Protein AF-F4GHG4-F1 (afdb_monomer)

Sequence (200 aa):
MKKNLIVVGLILLLLPTAAFASVFSFGPSVVYNVPVGEVDALGDIVEDFDVAKLSYGAEARVRLFFLQAGVVALVTPGSDADNFGFAGLLTAGVNFDLGLVGIGLGMGPRVNAKHAGNEWKITDHAGNNVTAENLEHVFKNAPMVYRANVDFNLGGITVGLTYTIDTKYKFAEPSKVENLAPDFKENAGRIGVSFLLNIL

Foldseek 3Di:
DVVVVVVVVVVVQQVLQVPADQQKKKFKKKWQQDFCLPPPRVVCCVVVVDPLRMWIDMKMWGDDRFKIWIWTWTKRDDPDPQKIKIKIWTWIWTWGDPDQKIKTKTKAFIWMWMGDPNDIFTAEPVRHGDDDPDPVSRRQATWMKMKIWIWGDDPFKIKIKMKIFTFNDGNVCVVPVVRPPGDCPPGNTMIMITIIGGHD

Nearest PDB structures (foldseek):
  2erv-assembly1_A  TM=4.080E-01  e=4.111E-02  Pseudomonas aeruginosa
  6ehf-assembly1_A  TM=3.719E-01  e=1.146E-01  Vibrio cholerae O395
  1e54-assembly1_A  TM=2.750E-01  e=4.665E-01  Delftia acidovorans
  4inq-assembly1_A  TM=2.516E-01  e=3.256E+00  Saccharomyces cerevisiae S288C

Secondary structure (DSSP, 8-state):
-HHHHHHHHHHHHHHHHHHH--SEEEEEEEEE-S-TTSTTHHHHHHHS--GGGEEEEEEEEEEETTEEEEEEEEEEE-SSTT-EEEEEEEEEEEEEE-SSEEEEEEEEEEEEEEEETTEEEEE-TTSPBP--SSHHHHHHHSEEEEEEEEEEE-SSEEEEEEEEEEEEEETT-TT-GGGGSB-TTT---EEEEEEEEEE-

Radius of gyration: 18.4 Å; Cα contacts (8 Å, |Δi|>4): 472; chains: 1; bounding box: 63×39×44 Å

Solvent-accessible surface area (backbone atoms only — not comparable to full-atom values): 9981 Å² total; per-residue (Å²): 111,73,68,61,53,52,51,52,51,49,51,64,60,47,56,52,16,67,77,66,59,41,37,33,33,38,35,49,30,38,35,41,73,58,52,56,59,57,93,57,45,80,62,45,48,70,76,66,63,55,75,74,46,39,26,43,38,39,32,39,37,40,38,58,66,48,36,30,39,36,42,37,44,34,40,29,66,46,99,46,97,66,28,37,35,38,39,40,35,44,32,43,38,38,30,50,38,70,64,52,44,30,46,32,46,30,36,30,43,40,49,33,36,36,37,50,88,93,42,82,40,40,28,50,96,88,64,47,79,50,93,62,94,47,71,66,57,46,59,27,62,16,36,33,27,42,36,40,36,44,30,40,45,66,88,50,38,31,47,30,43,34,40,37,30,47,24,76,21,29,68,74,47,72,87,48,61,78,29,61,50,67,33,59,84,91,39,34,22,30,47,28,46,33,46,27,46,42,40,117

pLDDT: mean 82.82, std 12.59, range [48.06, 97.25]

Organism: Parasphaerochaeta coccoides (strain ATCC BAA-1237 / DSM 17374 / SPN1) (NCBI:txid760011)

Mean predicted aligned error: 9.05 Å

Structure (mmCIF, N/CA/C/O backbone):
data_AF-F4GHG4-F1
#
_entry.id   AF-F4GHG4-F1
#
loop_
_atom_site.group_PDB
_atom_site.id
_atom_site.type_symbol
_atom_site.label_atom_id
_atom_site.label_alt_id
_atom_site.label_comp_id
_atom_site.label_asym_id
_atom_site.label_entity_id
_atom_site.label_seq_id
_atom_site.pdbx_PDB_ins_code
_atom_site.Cartn_x
_atom_site.Cartn_y
_atom_site.Cartn_z
_atom_site.occupancy
_atom_site.B_iso_or_equiv
_atom_site.auth_seq_id
_atom_site.auth_comp_id
_atom_site.auth_asym_id
_atom_site.auth_atom_id
_atom_site.pdbx_PDB_model_num
ATOM 1 N N . MET A 1 1 ? -40.388 8.724 6.901 1.00 53.59 1 MET A N 1
ATOM 2 C CA . MET A 1 1 ? -39.879 7.747 7.895 1.00 53.59 1 MET A CA 1
ATOM 3 C C . MET A 1 1 ? -38.568 7.079 7.467 1.00 53.59 1 MET A C 1
ATOM 5 O O . MET A 1 1 ? -37.630 7.130 8.243 1.00 53.59 1 MET A O 1
ATOM 9 N N . LYS A 1 2 ? -38.433 6.548 6.237 1.00 56.34 2 LYS A N 1
ATOM 10 C CA . LYS A 1 2 ? -37.184 5.899 5.766 1.00 56.34 2 LYS A CA 1
ATOM 11 C C . LYS A 1 2 ? -35.932 6.802 5.798 1.00 56.34 2 LYS A C 1
ATOM 13 O O . LYS A 1 2 ? -34.876 6.349 6.209 1.00 56.34 2 LYS A O 1
ATOM 18 N N . LYS A 1 3 ? -36.061 8.088 5.440 1.00 60.47 3 LYS A N 1
ATOM 19 C CA . LYS A 1 3 ? -34.942 9.056 5.452 1.00 60.47 3 LYS A CA 1
ATOM 20 C C . LYS A 1 3 ? -34.388 9.310 6.861 1.00 60.47 3 LYS A C 1
ATOM 22 O O . LYS A 1 3 ? -33.181 9.294 7.041 1.00 60.47 3 LYS A O 1
ATOM 27 N N . ASN A 1 4 ? -35.258 9.451 7.862 1.00 69.56 4 ASN A N 1
ATOM 28 C CA . ASN A 1 4 ? -34.830 9.673 9.248 1.00 69.56 4 ASN A CA 1
ATOM 29 C C . ASN A 1 4 ? -34.196 8.410 9.849 1.00 69.56 4 ASN A C 1
ATOM 31 O O . ASN A 1 4 ? -33.264 8.529 10.628 1.00 69.56 4 ASN A O 1
ATOM 35 N N . LEU A 1 5 ? -34.641 7.213 9.446 1.00 72.88 5 LEU A N 1
ATOM 36 C CA . LEU A 1 5 ? -34.024 5.954 9.875 1.00 72.88 5 LEU A CA 1
ATOM 37 C C . LEU A 1 5 ? -32.613 5.776 9.288 1.00 72.88 5 LEU A C 1
ATOM 39 O O . LEU A 1 5 ? -31.713 5.335 9.990 1.00 72.88 5 LEU A O 1
ATOM 43 N N . ILE A 1 6 ? -32.414 6.169 8.023 1.00 76.50 6 ILE A N 1
ATOM 44 C CA . ILE A 1 6 ? -31.095 6.171 7.370 1.00 76.50 6 ILE A CA 1
ATOM 45 C C . ILE A 1 6 ? -30.169 7.178 8.048 1.00 76.50 6 ILE A C 1
ATOM 47 O O . ILE A 1 6 ? -29.030 6.844 8.340 1.00 76.50 6 ILE A O 1
ATOM 51 N N . VAL A 1 7 ? -30.656 8.386 8.347 1.00 77.44 7 VAL A N 1
ATOM 52 C CA . VAL A 1 7 ? -29.864 9.422 9.031 1.00 77.44 7 VAL A CA 1
ATOM 53 C C . VAL A 1 7 ? -29.491 8.988 10.449 1.00 77.44 7 VAL A C 1
ATOM 55 O O . VAL A 1 7 ? -28.340 9.130 10.840 1.00 77.44 7 VAL A O 1
ATOM 58 N N . VAL A 1 8 ? -30.423 8.403 11.203 1.00 76.56 8 VAL A N 1
ATOM 59 C CA . VAL A 1 8 ? -30.149 7.874 12.550 1.00 76.56 8 VAL A CA 1
ATOM 60 C C . VAL A 1 8 ? -29.186 6.685 12.496 1.00 76.56 8 VAL A C 1
ATOM 62 O O . VAL A 1 8 ? -28.271 6.619 13.312 1.00 76.56 8 VAL A O 1
ATOM 65 N N . GLY A 1 9 ? -29.325 5.791 11.511 1.00 74.38 9 GLY A N 1
ATOM 66 C CA . GLY A 1 9 ? -28.372 4.703 11.273 1.00 74.38 9 GLY A CA 1
ATOM 67 C C . GLY A 1 9 ? -26.975 5.212 10.911 1.00 74.38 9 GLY A C 1
ATOM 68 O O . GLY A 1 9 ? -25.989 4.708 11.437 1.00 74.38 9 GLY A O 1
ATOM 69 N N . LEU A 1 10 ? -26.887 6.259 10.086 1.00 71.62 10 LEU A N 1
ATOM 70 C CA . LEU A 1 10 ? -25.627 6.911 9.735 1.00 71.62 10 LEU A CA 1
ATOM 71 C C . LEU A 1 10 ? -24.971 7.535 10.974 1.00 71.62 10 LEU A C 1
ATOM 73 O O . LEU A 1 10 ? -23.793 7.317 11.214 1.00 71.62 10 LEU A O 1
ATOM 77 N N . ILE A 1 11 ? -25.736 8.255 11.799 1.00 69.62 11 ILE A N 1
ATOM 78 C CA . ILE A 1 11 ? -25.240 8.879 13.036 1.00 69.62 11 ILE A CA 1
ATOM 79 C C . ILE A 1 11 ? -24.751 7.817 14.032 1.00 69.62 11 ILE A C 1
ATOM 81 O O . ILE A 1 11 ? -23.675 7.966 14.602 1.00 69.62 11 ILE A O 1
ATOM 85 N N . LEU A 1 12 ? -25.493 6.722 14.208 1.00 67.62 12 LEU A N 1
ATOM 86 C CA . LEU A 1 12 ? -25.096 5.620 15.092 1.00 67.62 12 LEU A CA 1
ATOM 87 C C . LEU A 1 12 ? -23.866 4.852 14.586 1.00 67.62 12 LEU A C 1
ATOM 89 O O . LEU A 1 12 ? -23.118 4.334 15.407 1.00 67.62 12 LEU A O 1
ATOM 93 N N . LEU A 1 13 ? -23.624 4.812 13.272 1.00 61.16 13 LEU A N 1
ATOM 94 C CA . LEU A 1 13 ? -22.389 4.278 12.683 1.00 61.16 13 LEU A CA 1
ATOM 95 C C . LEU A 1 13 ? -21.202 5.251 12.803 1.00 61.16 13 LEU A C 1
ATOM 97 O O . LEU A 1 13 ? -20.059 4.813 12.872 1.00 61.16 13 LEU A O 1
ATOM 101 N N . LEU A 1 14 ? -21.458 6.563 12.847 1.00 58.62 14 LEU A N 1
ATOM 102 C CA . LEU A 1 14 ? -20.426 7.601 12.959 1.00 58.62 14 LEU A CA 1
ATOM 103 C C . LEU A 1 14 ? -19.913 7.784 14.399 1.00 58.62 14 LEU A C 1
ATOM 105 O O . LEU A 1 14 ? -18.743 8.109 14.599 1.00 58.62 14 LEU A O 1
ATOM 109 N N . LEU A 1 15 ? -20.755 7.566 15.413 1.00 57.66 15 LEU A N 1
ATOM 110 C CA . LEU A 1 15 ? -20.397 7.798 16.820 1.00 57.66 15 LEU A CA 1
ATOM 111 C C . LEU A 1 15 ? -19.264 6.890 17.356 1.00 57.66 15 LEU A C 1
ATOM 113 O O . LEU A 1 15 ? -18.393 7.418 18.048 1.00 57.66 15 LEU A O 1
ATOM 117 N N . PRO A 1 16 ? -19.187 5.584 17.023 1.00 55.88 16 PRO A N 1
ATOM 118 C CA . PRO A 1 16 ? -18.052 4.738 17.402 1.00 55.88 16 PRO A CA 1
ATOM 119 C C . PRO A 1 16 ? -16.749 5.160 16.714 1.00 55.88 16 PRO A C 1
ATOM 121 O O . PRO A 1 16 ? -15.694 5.167 17.344 1.00 55.88 16 PRO A O 1
ATOM 124 N N . THR A 1 17 ? -16.828 5.592 15.447 1.00 54.78 17 THR A N 1
ATOM 125 C CA . THR A 1 17 ? -15.639 5.960 14.658 1.00 54.78 17 THR A CA 1
ATOM 126 C C . THR A 1 17 ? -14.908 7.185 15.204 1.00 54.78 17 THR A C 1
ATOM 128 O O . THR A 1 17 ? -13.690 7.256 15.112 1.00 54.78 17 THR A O 1
ATOM 131 N N . ALA A 1 18 ? -15.612 8.135 15.826 1.00 52.06 18 ALA A N 1
ATOM 132 C CA . ALA A 1 18 ? -14.994 9.353 16.354 1.00 52.06 18 ALA A CA 1
ATOM 133 C C . ALA A 1 18 ? -14.268 9.153 17.699 1.00 52.06 18 ALA A C 1
ATOM 135 O O . ALA A 1 18 ? -13.387 9.940 18.029 1.00 52.06 18 ALA A O 1
ATOM 136 N N . ALA A 1 19 ? -14.634 8.132 18.482 1.00 51.34 19 ALA A N 1
ATOM 137 C CA . ALA A 1 19 ? -14.103 7.929 19.834 1.00 51.34 19 ALA A CA 1
ATOM 138 C C . ALA A 1 19 ? -12.837 7.051 19.883 1.00 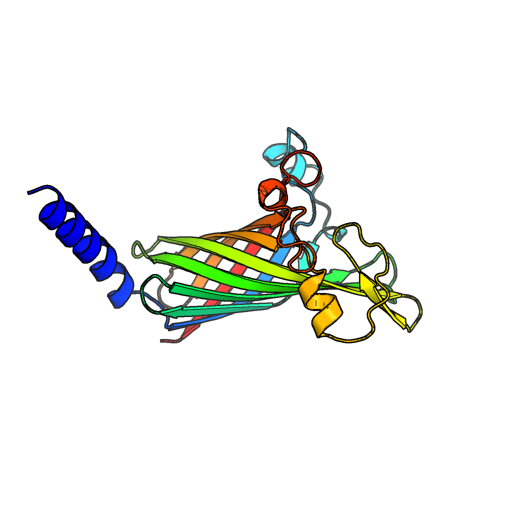51.34 19 ALA A C 1
ATOM 140 O O . ALA A 1 19 ? -12.106 7.105 20.870 1.00 51.34 19 ALA A O 1
ATOM 141 N N . PHE A 1 20 ? -12.579 6.258 18.835 1.00 54.97 20 PHE A N 1
ATOM 142 C CA . PHE A 1 20 ? -11.477 5.284 18.792 1.00 54.97 20 PHE A CA 1
ATOM 143 C C . PHE A 1 20 ? -10.524 5.446 17.596 1.00 54.97 20 PHE A C 1
ATOM 145 O O . PHE A 1 20 ? -9.494 4.773 17.553 1.00 54.97 20 PHE A O 1
ATOM 152 N N . ALA A 1 21 ? -10.811 6.345 16.647 1.00 59.53 21 ALA A N 1
ATOM 153 C CA . ALA A 1 21 ? -9.951 6.527 15.483 1.00 59.53 21 ALA A CA 1
ATOM 154 C C . ALA A 1 21 ? -8.660 7.272 15.846 1.00 59.53 21 ALA A C 1
ATOM 156 O O . ALA A 1 21 ? -8.670 8.448 16.203 1.00 59.53 21 ALA A O 1
ATOM 157 N N . SER A 1 22 ? -7.527 6.596 15.674 1.00 70.81 22 SER A N 1
ATOM 158 C CA . SER A 1 22 ? -6.232 7.256 15.524 1.00 70.81 22 SER A CA 1
ATOM 159 C C . SER A 1 22 ? -6.256 8.163 14.294 1.00 70.81 22 SER A C 1
ATOM 161 O O . SER A 1 22 ? -6.561 7.673 13.201 1.00 70.81 22 SER A O 1
ATOM 163 N N . VAL A 1 23 ? -5.913 9.446 14.436 1.00 86.00 23 VAL A N 1
ATOM 164 C CA . VAL A 1 23 ? -5.875 10.378 13.295 1.00 86.00 23 VAL A CA 1
ATOM 165 C C . VAL A 1 23 ? -4.760 9.998 12.332 1.00 86.00 23 VAL A C 1
ATOM 167 O O . VAL A 1 23 ? -4.938 10.058 11.116 1.00 86.00 23 VAL A O 1
ATOM 170 N N . PHE A 1 24 ? -3.623 9.556 12.867 1.00 91.12 24 PHE A N 1
ATOM 171 C CA . PHE A 1 24 ? -2.476 9.125 12.087 1.00 91.12 24 PHE A CA 1
ATOM 172 C C . PHE A 1 24 ? -1.972 7.775 12.587 1.00 91.12 24 PHE A C 1
ATOM 174 O O . PHE A 1 24 ? -1.878 7.540 13.785 1.00 91.12 24 PHE A O 1
ATOM 181 N N . SER A 1 25 ? -1.617 6.876 11.678 1.00 93.00 25 SER A N 1
ATOM 182 C CA . SER A 1 25 ? -0.989 5.604 12.031 1.00 93.00 25 SER A CA 1
ATOM 183 C C . SER A 1 25 ? 0.155 5.308 11.081 1.00 93.00 25 SER A C 1
ATOM 185 O O . SER A 1 25 ? -0.016 5.491 9.878 1.00 93.00 25 SER A O 1
ATOM 187 N N . PHE A 1 26 ? 1.292 4.831 11.578 1.00 96.00 26 PHE A N 1
ATOM 188 C CA . PHE A 1 26 ? 2.438 4.496 10.733 1.00 96.00 26 PHE A CA 1
ATOM 189 C C . PHE A 1 26 ? 3.216 3.303 11.275 1.00 96.00 26 PHE A C 1
ATOM 191 O O . PHE A 1 26 ? 3.246 3.070 12.481 1.00 96.00 26 PHE A O 1
ATOM 198 N N . GLY A 1 27 ? 3.881 2.559 10.402 1.00 96.12 27 GLY A N 1
ATOM 199 C CA . GLY A 1 27 ? 4.742 1.464 10.827 1.00 96.12 27 GLY A CA 1
ATOM 200 C C . GLY A 1 27 ? 5.130 0.525 9.693 1.00 96.12 27 GLY A C 1
ATOM 201 O O . GLY A 1 27 ? 4.873 0.826 8.524 1.00 96.12 27 GLY A O 1
ATOM 202 N N . PRO A 1 28 ? 5.804 -0.590 10.011 1.00 97.25 28 PRO A N 1
ATOM 203 C CA . PRO A 1 28 ? 6.222 -1.556 9.010 1.00 97.25 28 PRO A CA 1
ATOM 204 C C . PRO A 1 28 ? 5.036 -2.297 8.380 1.00 97.25 28 PRO A C 1
ATOM 206 O O . PRO A 1 28 ? 4.002 -2.540 9.008 1.00 97.25 28 PRO A O 1
ATOM 209 N N . SER A 1 29 ? 5.224 -2.696 7.127 1.00 95.56 29 SER A N 1
ATOM 210 C CA . SER A 1 29 ? 4.286 -3.504 6.354 1.00 95.56 29 SER A CA 1
ATOM 211 C C . SER A 1 29 ? 5.038 -4.562 5.557 1.00 95.56 29 SER A C 1
ATOM 213 O O . SER A 1 29 ? 6.145 -4.319 5.071 1.00 95.56 29 SER A O 1
ATOM 215 N N . VAL A 1 30 ? 4.438 -5.739 5.437 1.00 94.19 30 VAL A N 1
ATOM 216 C CA . VAL A 1 30 ? 4.955 -6.864 4.663 1.00 94.19 30 VAL A CA 1
ATOM 217 C C . VAL A 1 30 ? 3.846 -7.359 3.750 1.00 94.19 30 VAL A C 1
ATOM 219 O O . VAL A 1 30 ? 2.713 -7.524 4.192 1.00 94.19 30 VAL A O 1
ATOM 222 N N . VAL A 1 31 ? 4.157 -7.598 2.480 1.00 92.00 31 VAL A N 1
ATOM 223 C CA . VAL A 1 31 ? 3.209 -8.104 1.481 1.00 92.00 31 VAL A CA 1
ATOM 224 C C . VAL A 1 31 ? 3.758 -9.378 0.870 1.00 92.00 31 VAL A C 1
ATOM 226 O O . VAL A 1 31 ? 4.920 -9.431 0.479 1.00 92.00 31 VAL A O 1
ATOM 229 N N . TYR A 1 32 ? 2.911 -10.393 0.760 1.00 88.12 32 TYR A N 1
ATOM 230 C CA . TYR A 1 32 ? 3.219 -11.613 0.036 1.00 88.12 32 TYR A CA 1
ATOM 231 C C . TYR A 1 32 ? 2.773 -11.465 -1.423 1.00 88.12 32 TYR A C 1
ATOM 233 O O . TYR A 1 32 ? 1.594 -11.237 -1.700 1.00 88.12 32 TYR A O 1
ATOM 241 N N . ASN A 1 33 ? 3.713 -11.545 -2.369 1.00 81.50 33 ASN A N 1
ATOM 242 C CA . ASN A 1 33 ? 3.474 -11.204 -3.779 1.00 81.50 33 ASN A CA 1
ATOM 243 C C . ASN A 1 33 ? 2.933 -12.350 -4.640 1.00 81.50 33 ASN A C 1
ATOM 245 O O . ASN A 1 33 ? 3.086 -12.310 -5.861 1.00 81.50 33 ASN A O 1
ATOM 249 N N . VAL A 1 34 ? 2.290 -13.344 -4.034 1.00 77.81 34 VAL A N 1
ATOM 250 C CA . VAL A 1 34 ? 1.614 -14.426 -4.759 1.00 77.81 34 VAL A CA 1
ATOM 251 C C . VAL A 1 34 ? 0.121 -14.103 -4.871 1.00 77.81 34 VAL A C 1
ATOM 253 O O . VAL A 1 34 ? -0.500 -13.809 -3.845 1.00 77.81 34 VAL A O 1
ATOM 256 N N . PRO A 1 35 ? -0.462 -14.115 -6.085 1.00 72.88 35 PRO A N 1
ATOM 257 C CA . PRO A 1 35 ? -1.898 -13.943 -6.274 1.00 72.88 35 PRO A CA 1
ATOM 258 C C . PRO A 1 35 ? -2.727 -15.017 -5.548 1.00 72.88 35 PRO A C 1
ATOM 260 O O . PRO A 1 35 ? -2.460 -16.202 -5.690 1.00 72.88 35 PRO A O 1
ATOM 263 N N . VAL A 1 36 ? -3.781 -14.627 -4.824 1.00 69.00 36 VAL A N 1
ATOM 264 C CA . VAL A 1 36 ? -4.582 -15.540 -3.966 1.00 69.00 36 VAL A CA 1
ATOM 265 C C . VAL A 1 36 ? -5.524 -16.482 -4.753 1.00 69.00 36 VAL A C 1
ATOM 267 O O . VAL A 1 36 ? -6.173 -17.348 -4.179 1.00 69.00 36 VAL A O 1
ATOM 270 N N . GLY A 1 37 ? -5.638 -16.324 -6.072 1.00 58.69 37 GLY A N 1
ATOM 271 C CA . GLY A 1 37 ? -6.627 -17.019 -6.918 1.00 58.69 37 GLY A CA 1
ATOM 272 C C . GLY A 1 37 ? -6.136 -18.276 -7.617 1.00 58.69 37 GLY A C 1
ATOM 273 O O . GLY A 1 37 ? -6.908 -18.874 -8.364 1.00 58.69 37 GLY A O 1
ATOM 274 N N . GLU A 1 38 ? -4.896 -18.695 -7.378 1.00 56.81 38 GLU A N 1
ATOM 275 C CA . GLU A 1 38 ? -4.514 -20.086 -7.607 1.00 56.81 38 GLU A CA 1
ATOM 276 C C . GLU A 1 38 ? -5.177 -20.921 -6.497 1.00 56.81 38 GLU A C 1
ATOM 278 O O . GLU A 1 38 ? -4.913 -20.758 -5.306 1.00 56.81 38 GLU A O 1
ATOM 283 N N . VAL A 1 39 ? -6.182 -21.704 -6.894 1.00 48.06 39 VAL A N 1
ATOM 284 C CA . VAL A 1 39 ? -7.133 -22.407 -6.022 1.00 48.06 39 VAL A CA 1
ATOM 285 C C . VAL A 1 39 ? -6.439 -23.568 -5.302 1.00 48.06 39 VAL A C 1
ATOM 287 O O . VAL A 1 39 ? -6.529 -24.690 -5.768 1.00 48.06 39 VAL A O 1
ATOM 290 N N . ASP A 1 40 ? -5.727 -23.251 -4.216 1.00 52.22 40 ASP A N 1
ATOM 291 C CA . ASP A 1 40 ? -5.435 -24.075 -3.014 1.00 52.22 40 ASP A CA 1
ATOM 292 C C . ASP A 1 40 ? -4.732 -23.235 -1.897 1.00 52.22 40 ASP A C 1
ATOM 294 O O . ASP A 1 40 ? -4.211 -23.724 -0.890 1.00 52.22 40 ASP A O 1
ATOM 298 N N . ALA A 1 41 ? -4.801 -21.900 -2.018 1.00 54.53 41 ALA A N 1
ATOM 299 C CA . ALA A 1 41 ? -3.854 -20.944 -1.446 1.00 54.53 41 ALA A CA 1
ATOM 300 C C . ALA A 1 41 ? -3.703 -20.895 0.086 1.00 54.53 41 ALA A C 1
ATOM 302 O O . ALA A 1 41 ? -2.651 -20.485 0.538 1.00 54.53 41 ALA A O 1
ATOM 303 N N . LEU A 1 42 ? -4.662 -21.276 0.937 1.00 53.91 42 LEU A N 1
ATOM 304 C CA . LEU A 1 42 ? -4.389 -21.233 2.393 1.00 53.91 42 LEU A CA 1
ATOM 305 C C . LEU A 1 42 ? -3.596 -22.449 2.893 1.00 53.91 42 LEU A C 1
ATOM 307 O O . LEU A 1 42 ? -2.839 -22.303 3.849 1.00 53.91 42 LEU A O 1
ATOM 311 N N . GLY A 1 43 ? -3.763 -23.615 2.262 1.00 56.19 43 GLY A N 1
ATOM 312 C CA . GLY A 1 43 ? -2.940 -24.798 2.532 1.00 56.19 43 GLY A CA 1
ATOM 313 C C . GLY A 1 43 ? -1.576 -24.670 1.860 1.00 56.19 43 GLY A C 1
ATOM 314 O O . GLY A 1 43 ? -0.548 -24.805 2.518 1.00 56.19 43 GLY A O 1
ATOM 315 N N . ASP A 1 44 ? -1.573 -24.254 0.594 1.00 55.38 44 ASP A N 1
ATOM 316 C CA . ASP A 1 44 ? -0.356 -24.139 -0.211 1.00 55.38 44 ASP A CA 1
ATOM 317 C C . ASP A 1 44 ? 0.530 -22.951 0.183 1.00 55.38 44 ASP A C 1
ATOM 319 O O . ASP A 1 44 ? 1.747 -23.059 0.105 1.00 55.38 44 ASP A O 1
ATOM 323 N N . ILE A 1 45 ? -0.016 -21.832 0.689 1.00 58.62 45 ILE A N 1
ATOM 324 C CA . ILE A 1 45 ? 0.822 -20.754 1.259 1.00 58.62 45 ILE A CA 1
ATOM 325 C C . ILE A 1 45 ? 1.589 -21.253 2.488 1.00 58.62 45 ILE A C 1
ATOM 327 O O . ILE A 1 45 ? 2.673 -20.747 2.759 1.00 58.62 45 ILE A O 1
ATOM 331 N N . VAL A 1 46 ? 1.041 -22.205 3.251 1.00 63.41 46 VAL A N 1
ATOM 332 C CA . VAL A 1 46 ? 1.722 -22.763 4.429 1.00 63.41 46 VAL A CA 1
ATOM 333 C C . VAL A 1 46 ? 2.769 -23.800 4.014 1.00 63.41 46 VAL A C 1
ATOM 335 O O . VAL A 1 46 ? 3.823 -23.866 4.646 1.00 63.41 46 VAL A O 1
ATOM 338 N N . GLU A 1 47 ? 2.513 -24.575 2.957 1.00 64.19 47 GLU A N 1
ATOM 339 C CA . GLU A 1 47 ? 3.427 -25.619 2.471 1.00 64.19 47 GLU A CA 1
ATOM 340 C C . GLU A 1 47 ? 4.534 -25.098 1.527 1.00 64.19 47 GLU A C 1
ATOM 342 O O . GLU A 1 47 ? 5.664 -25.575 1.617 1.00 64.19 47 GLU A O 1
ATOM 347 N N . ASP A 1 48 ? 4.263 -24.084 0.697 1.00 65.12 48 ASP A N 1
ATOM 348 C CA . ASP A 1 48 ? 5.187 -23.480 -0.287 1.00 65.12 48 ASP A CA 1
ATOM 349 C C . ASP A 1 48 ? 5.525 -22.012 0.053 1.00 65.12 48 ASP A C 1
ATOM 351 O O . ASP A 1 48 ? 5.683 -21.134 -0.807 1.00 65.12 48 ASP A O 1
ATOM 355 N N . PHE A 1 49 ? 5.614 -21.714 1.356 1.00 71.00 49 PHE A N 1
ATOM 356 C CA . PHE A 1 49 ? 5.976 -20.386 1.841 1.00 71.00 49 PHE A CA 1
ATOM 357 C C . PHE A 1 49 ? 7.40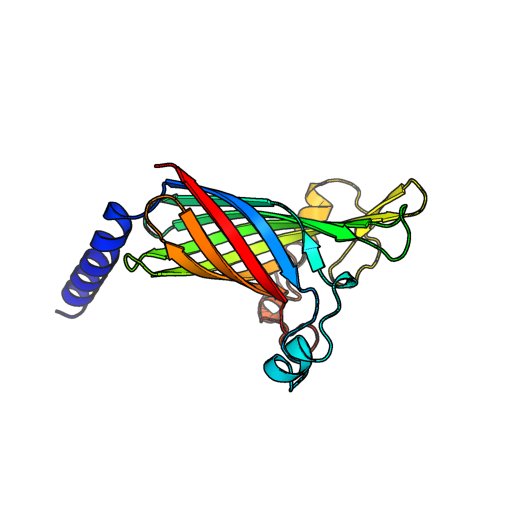2 -20.007 1.425 1.00 71.00 49 PHE A C 1
ATOM 359 O O . PHE A 1 49 ? 8.387 -20.330 2.093 1.00 71.00 49 PHE A O 1
ATOM 366 N N . ASP A 1 50 ? 7.508 -19.252 0.338 1.00 75.06 50 ASP A N 1
ATOM 367 C CA . ASP A 1 50 ? 8.778 -18.690 -0.104 1.00 75.06 50 ASP A CA 1
ATOM 368 C C . ASP A 1 50 ? 9.004 -17.267 0.435 1.00 75.06 50 ASP A C 1
ATOM 370 O O . ASP A 1 50 ? 8.364 -16.298 0.012 1.00 75.06 50 ASP A O 1
ATOM 374 N N . VAL A 1 51 ? 9.975 -17.134 1.342 1.00 75.31 51 VAL A N 1
ATOM 375 C CA . VAL A 1 51 ? 10.425 -15.850 1.907 1.00 75.31 51 VAL A CA 1
ATOM 376 C C . VAL A 1 51 ? 10.891 -14.885 0.809 1.00 75.31 51 VAL A C 1
ATOM 378 O O . VAL A 1 51 ? 10.730 -13.675 0.961 1.00 75.31 51 VAL A O 1
ATOM 381 N N . ALA A 1 52 ? 11.407 -15.384 -0.320 1.00 78.12 52 ALA A N 1
ATOM 382 C CA . ALA A 1 52 ? 11.843 -14.550 -1.440 1.00 78.12 52 ALA A CA 1
ATOM 383 C C . ALA A 1 52 ? 10.681 -13.820 -2.138 1.00 78.12 52 ALA A C 1
ATOM 385 O O . ALA A 1 52 ? 10.904 -12.827 -2.829 1.00 78.12 52 ALA A O 1
ATOM 386 N N . LYS A 1 53 ? 9.431 -14.260 -1.932 1.00 81.44 53 LYS A N 1
ATOM 387 C CA . LYS A 1 53 ? 8.228 -13.620 -2.490 1.00 81.44 53 LYS A CA 1
ATOM 388 C C . LYS A 1 53 ? 7.657 -12.520 -1.584 1.00 81.44 53 LYS A C 1
ATOM 390 O O . LYS A 1 53 ? 6.604 -11.955 -1.901 1.00 81.44 53 LYS A O 1
ATOM 395 N N . LEU A 1 54 ? 8.329 -12.181 -0.481 1.00 87.44 54 LEU A N 1
ATOM 396 C CA . LEU A 1 54 ? 7.931 -11.095 0.415 1.00 87.44 54 LEU A CA 1
ATOM 397 C C . LEU A 1 54 ? 8.469 -9.742 -0.062 1.00 87.44 54 LEU A C 1
ATOM 399 O O . LEU A 1 54 ? 9.660 -9.573 -0.319 1.00 87.44 54 LEU A O 1
ATOM 403 N N . SER A 1 55 ? 7.589 -8.745 -0.102 1.00 91.44 55 SER A N 1
ATOM 404 C CA . SER A 1 55 ? 7.997 -7.344 -0.075 1.00 91.44 55 SER A CA 1
ATOM 405 C C . SER A 1 55 ? 7.919 -6.804 1.340 1.00 91.44 55 SER A C 1
ATOM 407 O O . SER A 1 55 ? 6.957 -7.066 2.059 1.00 91.44 55 SER A O 1
ATOM 409 N N . TYR A 1 56 ? 8.873 -5.957 1.696 1.00 94.25 56 TYR A N 1
ATOM 410 C CA . TYR A 1 56 ? 8.942 -5.297 2.993 1.00 94.25 56 TYR A CA 1
ATOM 411 C C . TYR A 1 56 ? 8.900 -3.794 2.809 1.00 94.25 56 TYR A C 1
ATOM 413 O O . TYR A 1 56 ? 9.429 -3.263 1.836 1.00 94.25 56 TYR A O 1
ATOM 421 N N . GLY A 1 57 ? 8.331 -3.076 3.762 1.00 95.00 57 GLY A N 1
ATOM 422 C CA . GLY A 1 57 ? 8.416 -1.633 3.737 1.00 95.00 57 GLY A CA 1
ATOM 423 C C . GLY A 1 57 ? 7.625 -0.977 4.840 1.00 95.00 57 GLY A C 1
ATOM 424 O O . GLY A 1 57 ? 7.550 -1.488 5.957 1.00 95.00 57 GLY A O 1
ATOM 425 N N . ALA A 1 58 ? 7.072 0.185 4.528 1.00 96.88 58 ALA A N 1
ATOM 426 C CA . ALA A 1 58 ? 6.399 1.030 5.489 1.00 96.88 58 ALA A CA 1
ATOM 427 C C . ALA A 1 58 ? 5.033 1.458 4.976 1.00 96.88 58 ALA A C 1
ATOM 429 O O . ALA A 1 58 ? 4.784 1.619 3.780 1.00 96.88 58 ALA A O 1
ATOM 430 N N . GLU A 1 59 ? 4.149 1.667 5.930 1.00 96.56 59 GLU A N 1
ATOM 431 C CA . GLU A 1 59 ? 2.798 2.117 5.716 1.00 96.56 59 GLU A CA 1
ATOM 432 C C . GLU A 1 59 ? 2.509 3.309 6.627 1.00 96.56 59 GLU A C 1
ATOM 434 O O . GLU A 1 59 ? 2.874 3.303 7.801 1.00 96.56 59 GLU A O 1
ATOM 439 N N . ALA A 1 60 ? 1.813 4.309 6.088 1.00 96.38 60 ALA A N 1
ATOM 440 C CA . ALA A 1 60 ? 1.191 5.366 6.868 1.00 96.38 60 ALA A CA 1
ATOM 441 C C . ALA A 1 60 ? -0.265 5.567 6.433 1.00 96.38 60 ALA A C 1
ATOM 443 O O . ALA A 1 60 ? -0.594 5.477 5.249 1.00 96.38 60 ALA A O 1
ATOM 444 N N . ARG A 1 61 ? -1.145 5.859 7.391 1.00 94.31 61 ARG A N 1
ATOM 445 C CA . ARG A 1 61 ? -2.563 6.153 7.170 1.00 94.31 61 ARG A CA 1
ATOM 446 C C . ARG A 1 61 ? -2.968 7.388 7.951 1.00 94.31 61 ARG A C 1
ATOM 448 O O . ARG A 1 61 ? -2.546 7.579 9.087 1.00 94.31 61 ARG A O 1
ATOM 455 N N . VAL A 1 62 ? -3.827 8.184 7.337 1.00 94.06 62 VAL A N 1
ATOM 456 C CA . VAL A 1 62 ? -4.565 9.274 7.961 1.00 94.06 62 VAL A CA 1
ATOM 457 C C . VAL A 1 62 ? -6.032 8.872 7.971 1.00 94.06 62 VAL A C 1
ATOM 459 O O . VAL A 1 62 ? -6.576 8.526 6.919 1.00 94.06 62 VAL A O 1
ATOM 462 N N . ARG A 1 63 ? -6.676 8.918 9.137 1.00 90.75 63 ARG A N 1
ATOM 463 C CA . ARG A 1 63 ? -8.108 8.648 9.289 1.00 90.75 63 ARG A CA 1
ATOM 464 C C . ARG A 1 63 ? -8.802 9.891 9.833 1.00 90.75 63 ARG A C 1
ATOM 466 O O . ARG A 1 63 ? -8.427 10.424 10.871 1.00 90.75 63 ARG A O 1
ATOM 473 N N . LEU A 1 64 ? -9.820 10.357 9.119 1.00 87.31 64 LEU A N 1
ATOM 474 C CA . LEU A 1 64 ? -10.667 11.477 9.521 1.00 87.31 64 LEU A CA 1
ATOM 475 C C . LEU A 1 64 ? -12.122 11.020 9.448 1.00 87.31 64 LEU A C 1
ATOM 477 O O . LEU A 1 64 ? -12.683 10.885 8.360 1.00 87.31 64 LEU A O 1
ATOM 481 N N . PHE A 1 65 ? -12.736 10.772 10.607 1.00 84.75 65 PHE A N 1
ATOM 482 C CA . PHE A 1 65 ? -14.034 10.098 10.706 1.00 84.75 65 PHE A CA 1
ATOM 483 C C . PHE A 1 65 ? -14.004 8.737 9.996 1.00 84.75 65 PHE A C 1
ATOM 485 O O . PHE A 1 65 ? -13.231 7.858 10.363 1.00 84.75 65 PHE A O 1
ATOM 492 N N . PHE A 1 66 ? -14.822 8.580 8.957 1.00 85.75 66 PHE A N 1
ATOM 493 C CA . PHE A 1 66 ? -14.860 7.395 8.116 1.00 85.75 66 PHE A CA 1
ATOM 494 C C . PHE A 1 66 ? -13.979 7.522 6.875 1.00 85.75 66 PHE A C 1
ATOM 496 O O . PHE A 1 66 ? -13.963 6.595 6.082 1.00 85.75 66 PHE A O 1
ATOM 503 N N . LEU A 1 67 ? -13.296 8.646 6.644 1.00 92.25 67 LEU A N 1
ATOM 504 C CA . LEU A 1 67 ? -12.401 8.817 5.502 1.00 92.25 67 LEU A CA 1
ATOM 505 C C . LEU A 1 67 ? -11.008 8.314 5.860 1.00 92.25 67 LEU A C 1
ATOM 507 O O . LEU A 1 67 ? -10.487 8.622 6.931 1.00 92.25 67 LEU A O 1
ATOM 511 N N . GLN A 1 68 ? -10.389 7.584 4.939 1.00 93.62 68 GLN A N 1
ATOM 512 C CA . GLN A 1 68 ? -9.020 7.107 5.082 1.00 93.62 68 GLN A CA 1
ATOM 513 C C . GLN A 1 68 ? -8.205 7.487 3.851 1.00 93.62 68 GLN A C 1
ATOM 515 O O . GLN A 1 68 ? -8.596 7.188 2.724 1.00 93.62 68 GLN A O 1
ATOM 520 N N . ALA A 1 69 ? -7.045 8.092 4.078 1.00 96.38 69 ALA A N 1
ATOM 521 C CA . ALA A 1 69 ? -5.983 8.202 3.090 1.00 96.38 69 ALA A CA 1
ATOM 522 C C . ALA A 1 69 ? -4.789 7.378 3.572 1.00 96.38 69 ALA A C 1
ATOM 524 O O . ALA A 1 69 ? -4.483 7.368 4.761 1.00 96.38 69 ALA A O 1
ATOM 525 N N . GLY A 1 70 ? -4.115 6.670 2.676 1.00 95.62 70 GLY A N 1
ATOM 526 C CA . GLY A 1 70 ? -3.001 5.807 3.044 1.00 95.62 70 GLY A CA 1
ATOM 527 C C . GLY A 1 70 ? -1.925 5.778 1.980 1.00 95.62 70 GLY A C 1
ATOM 528 O O . GLY A 1 70 ? -2.228 5.791 0.789 1.00 95.62 70 GLY A O 1
ATOM 529 N N . VAL A 1 71 ? -0.678 5.699 2.422 1.00 96.62 71 VAL A N 1
ATOM 530 C CA . VAL A 1 71 ? 0.485 5.467 1.574 1.00 96.62 71 VAL A CA 1
ATOM 531 C C . VAL A 1 71 ? 1.188 4.201 2.037 1.00 96.62 71 VAL A C 1
ATOM 533 O O . VAL A 1 71 ? 1.379 3.976 3.231 1.00 96.62 71 VAL A O 1
ATOM 536 N N . VAL A 1 72 ? 1.562 3.363 1.081 1.00 96.00 72 VAL A N 1
ATOM 537 C CA . VAL A 1 72 ? 2.352 2.159 1.314 1.00 96.00 72 VAL A CA 1
ATOM 538 C C . VAL A 1 72 ? 3.539 2.195 0.368 1.00 96.00 72 VAL A C 1
ATOM 540 O O . VAL A 1 72 ? 3.362 2.376 -0.834 1.00 96.00 72 VAL A O 1
ATOM 543 N N . ALA A 1 73 ? 4.738 2.036 0.912 1.00 95.62 73 ALA A N 1
ATOM 544 C CA . ALA A 1 73 ? 5.973 1.920 0.155 1.00 95.62 73 ALA A CA 1
ATOM 545 C C . ALA A 1 73 ? 6.592 0.559 0.462 1.00 95.62 73 ALA A C 1
ATOM 547 O O . ALA A 1 73 ? 6.806 0.236 1.627 1.00 95.62 73 ALA A O 1
ATOM 548 N N . LEU A 1 74 ? 6.855 -0.231 -0.573 1.00 94.38 74 LEU A N 1
ATOM 549 C CA . LEU A 1 74 ? 7.348 -1.601 -0.478 1.00 94.38 74 LEU A CA 1
ATOM 550 C C . LEU A 1 74 ? 8.609 -1.763 -1.312 1.00 94.38 74 LEU A C 1
ATOM 552 O O . LEU A 1 74 ? 8.709 -1.197 -2.398 1.00 94.38 74 LEU A O 1
ATOM 556 N N . VAL A 1 75 ? 9.524 -2.584 -0.816 1.00 91.69 75 VAL A N 1
ATOM 557 C CA . VAL A 1 75 ? 10.738 -3.043 -1.482 1.00 91.69 75 VAL A CA 1
ATOM 558 C C . VAL A 1 75 ? 10.641 -4.551 -1.648 1.00 91.69 75 VAL A C 1
ATOM 560 O O . VAL A 1 75 ? 10.353 -5.268 -0.693 1.00 91.69 75 VAL A O 1
ATOM 563 N N . THR A 1 76 ? 10.879 -5.029 -2.861 1.00 89.38 76 THR A N 1
ATOM 564 C CA . THR A 1 76 ? 10.897 -6.448 -3.217 1.00 89.38 76 THR A CA 1
ATOM 565 C C . THR A 1 76 ? 12.329 -6.817 -3.576 1.00 89.38 76 THR A C 1
ATOM 567 O O . THR A 1 76 ? 12.830 -6.311 -4.587 1.00 89.38 76 THR A O 1
ATOM 570 N N . PRO A 1 77 ? 13.010 -7.640 -2.765 1.00 84.12 77 PRO A N 1
ATOM 571 C CA . PRO A 1 77 ? 14.325 -8.157 -3.118 1.00 84.12 77 PRO A CA 1
ATOM 572 C C . PRO A 1 77 ? 14.246 -8.930 -4.440 1.00 84.12 77 PRO A C 1
ATOM 574 O O . PRO A 1 77 ? 13.310 -9.695 -4.661 1.00 84.12 77 PRO A O 1
ATOM 577 N N . GLY A 1 78 ? 15.194 -8.700 -5.343 1.00 74.31 78 GLY A N 1
ATOM 578 C CA . GLY A 1 78 ? 15.374 -9.528 -6.531 1.00 74.31 78 GLY A CA 1
ATOM 579 C C . GLY A 1 78 ? 16.305 -10.707 -6.255 1.00 74.31 78 GLY A C 1
ATOM 580 O O . GLY A 1 78 ? 16.828 -10.871 -5.156 1.00 74.31 78 GLY A O 1
ATOM 581 N N . SER A 1 79 ? 16.529 -11.520 -7.285 1.00 71.25 79 SER A N 1
ATOM 582 C CA . SER A 1 79 ? 17.383 -12.713 -7.216 1.00 71.25 79 SER A CA 1
ATOM 583 C C . SER A 1 79 ? 18.865 -12.405 -6.957 1.00 71.25 79 SER A C 1
ATOM 585 O O . SER A 1 79 ? 19.589 -13.277 -6.489 1.00 71.25 79 SER A O 1
ATOM 587 N N . ASP A 1 80 ? 19.300 -11.170 -7.231 1.00 71.62 80 ASP A N 1
ATOM 588 C CA . ASP A 1 80 ? 20.671 -10.687 -7.047 1.00 71.62 80 ASP A CA 1
ATOM 589 C C . ASP A 1 80 ? 20.674 -9.406 -6.203 1.00 71.62 80 ASP A C 1
ATOM 591 O O . ASP A 1 80 ? 19.715 -8.634 -6.244 1.00 71.62 80 ASP A O 1
ATOM 595 N N . ALA A 1 81 ? 21.780 -9.134 -5.500 1.00 63.50 81 ALA A N 1
ATOM 596 C CA . ALA A 1 81 ? 21.920 -7.975 -4.608 1.00 63.50 81 ALA A CA 1
ATOM 597 C C . ALA A 1 81 ? 21.707 -6.611 -5.303 1.00 63.50 81 ALA A C 1
ATOM 599 O O . ALA A 1 81 ? 21.276 -5.656 -4.660 1.00 63.50 81 ALA A O 1
ATOM 600 N N . ASP A 1 82 ? 21.954 -6.538 -6.613 1.00 70.25 82 ASP A N 1
ATOM 601 C CA . ASP A 1 82 ? 21.825 -5.312 -7.414 1.00 70.25 82 ASP A CA 1
ATOM 602 C C . ASP A 1 82 ? 20.431 -5.134 -8.042 1.00 70.25 82 ASP A C 1
ATOM 604 O O . ASP A 1 82 ? 20.160 -4.130 -8.705 1.00 70.25 82 ASP A O 1
ATOM 608 N N . ASN A 1 83 ? 19.533 -6.105 -7.847 1.00 78.50 83 ASN A N 1
ATOM 609 C CA . ASN A 1 83 ? 18.192 -6.114 -8.412 1.00 78.50 83 ASN A CA 1
ATOM 610 C C . ASN A 1 83 ? 17.161 -5.987 -7.290 1.00 78.50 83 ASN A C 1
ATOM 612 O O . ASN A 1 83 ? 17.004 -6.890 -6.477 1.00 78.50 83 ASN A O 1
ATOM 616 N N . PHE A 1 84 ? 16.408 -4.891 -7.257 1.00 85.38 84 PHE A N 1
ATOM 617 C CA . PHE A 1 84 ? 15.310 -4.726 -6.303 1.00 85.38 84 PHE A CA 1
ATOM 618 C C . PHE A 1 84 ? 14.177 -3.896 -6.910 1.00 85.38 84 PHE A C 1
ATOM 620 O O . PHE A 1 84 ? 14.392 -2.991 -7.720 1.00 85.38 84 PHE A O 1
ATOM 627 N N . GLY A 1 85 ? 12.945 -4.257 -6.566 1.00 87.75 85 GLY A N 1
ATOM 628 C CA . GLY A 1 85 ? 11.730 -3.573 -6.997 1.00 87.75 85 GLY A CA 1
ATOM 629 C C . GLY A 1 85 ? 11.178 -2.675 -5.898 1.00 87.75 85 GLY A C 1
ATOM 630 O O . GLY A 1 85 ? 11.232 -3.032 -4.728 1.00 87.75 85 GLY A O 1
ATOM 631 N N . PHE A 1 86 ? 10.592 -1.545 -6.268 1.00 89.81 86 PHE A N 1
ATOM 632 C CA . PHE A 1 86 ? 9.804 -0.687 -5.393 1.00 89.81 86 PHE A CA 1
ATOM 633 C C . PHE A 1 86 ? 8.379 -0.617 -5.888 1.00 89.81 86 PHE A C 1
ATOM 635 O O . PHE A 1 86 ? 8.142 -0.485 -7.086 1.00 89.81 86 PHE A O 1
ATOM 642 N N . ALA A 1 87 ? 7.446 -0.616 -4.948 1.00 91.44 87 ALA A N 1
ATOM 643 C CA . ALA A 1 87 ? 6.056 -0.302 -5.206 1.00 91.44 87 ALA A CA 1
ATOM 644 C C . 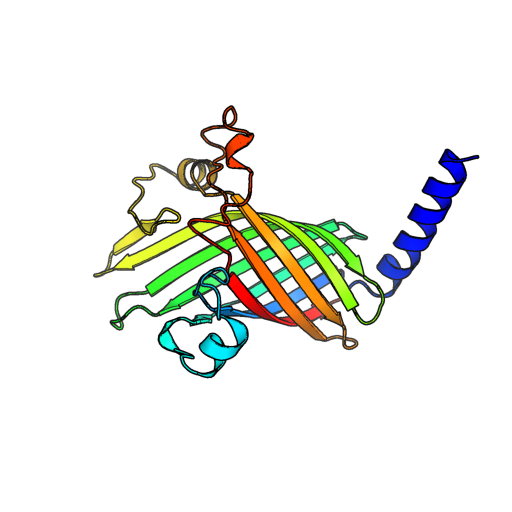ALA A 1 87 ? 5.598 0.781 -4.229 1.00 91.44 87 ALA A C 1
ATOM 646 O O . ALA A 1 87 ? 5.706 0.626 -3.014 1.00 91.44 87 ALA A O 1
ATOM 647 N N . GLY A 1 88 ? 5.082 1.879 -4.768 1.00 93.38 88 GLY A N 1
ATOM 648 C CA . GLY A 1 88 ? 4.396 2.926 -4.023 1.00 93.38 88 GLY A CA 1
ATOM 649 C C . GLY A 1 88 ? 2.906 2.865 -4.321 1.00 93.38 88 GLY A C 1
ATOM 650 O O . GLY A 1 88 ? 2.508 2.918 -5.481 1.00 93.38 88 GLY A O 1
ATOM 651 N N . LEU A 1 89 ? 2.074 2.762 -3.292 1.00 94.25 89 LEU A N 1
ATOM 652 C CA . LEU A 1 89 ? 0.621 2.754 -3.404 1.00 94.25 89 LEU A CA 1
ATOM 653 C C . LEU A 1 89 ? 0.050 3.912 -2.588 1.00 94.25 89 LEU A C 1
ATOM 655 O O . LEU A 1 89 ? 0.189 3.937 -1.367 1.00 94.25 89 LEU A O 1
ATOM 659 N N . LEU A 1 90 ? -0.616 4.845 -3.267 1.00 95.00 90 LEU A N 1
ATOM 660 C CA . LEU A 1 90 ? -1.412 5.893 -2.634 1.00 95.00 90 LEU A CA 1
ATOM 661 C C . LEU A 1 90 ? -2.880 5.487 -2.712 1.00 95.00 90 LEU A C 1
ATOM 663 O O . LEU A 1 90 ? -3.360 5.125 -3.778 1.00 95.00 90 LEU A O 1
ATOM 667 N N . THR A 1 91 ? -3.598 5.548 -1.597 1.00 96.38 91 THR A N 1
ATOM 668 C CA . THR A 1 91 ? -5.005 5.145 -1.504 1.00 96.38 91 THR A CA 1
ATOM 669 C C . THR A 1 91 ? -5.829 6.213 -0.818 1.00 96.38 91 THR A C 1
ATOM 671 O O . THR A 1 91 ? -5.375 6.845 0.134 1.00 96.38 91 THR A O 1
ATOM 674 N N . ALA A 1 92 ? -7.061 6.375 -1.282 1.00 96.69 92 ALA A N 1
ATOM 675 C CA . ALA A 1 92 ? -8.104 7.115 -0.596 1.00 96.69 92 ALA A CA 1
ATOM 676 C C . ALA A 1 92 ? -9.374 6.261 -0.557 1.00 96.69 92 ALA A C 1
ATOM 678 O O . ALA A 1 92 ? -9.646 5.483 -1.475 1.00 96.69 92 ALA A O 1
ATOM 679 N N . GLY A 1 93 ? -10.144 6.373 0.515 1.00 95.06 93 GLY A N 1
ATOM 680 C CA . GLY A 1 93 ? -11.315 5.538 0.708 1.00 95.06 93 GLY A CA 1
ATOM 681 C C . GLY A 1 93 ? -12.012 5.783 2.027 1.00 95.06 93 GLY A C 1
ATOM 682 O O . GLY A 1 93 ? -11.957 6.879 2.588 1.00 95.06 93 GLY A O 1
ATOM 683 N N . VAL A 1 94 ? -12.670 4.733 2.505 1.00 93.88 94 VAL A N 1
ATOM 684 C CA . VAL A 1 94 ? -13.432 4.746 3.744 1.00 93.88 94 VAL A CA 1
ATOM 685 C C . VAL A 1 94 ? -12.924 3.700 4.726 1.00 93.88 94 VAL A C 1
ATOM 687 O O . VAL A 1 94 ? -12.448 2.644 4.319 1.00 93.88 94 VAL A O 1
ATOM 690 N N . ASN A 1 95 ? -13.033 3.985 6.017 1.00 91.75 95 ASN A N 1
ATOM 691 C CA . ASN A 1 95 ? -12.715 3.074 7.104 1.00 91.75 95 ASN A CA 1
ATOM 692 C C . ASN A 1 95 ? -13.784 3.171 8.191 1.00 91.75 95 ASN A C 1
ATOM 694 O O . ASN A 1 95 ? -14.069 4.253 8.696 1.00 91.75 95 ASN A O 1
ATOM 698 N N . PHE A 1 96 ? -14.357 2.034 8.562 1.00 89.62 96 PHE A N 1
ATOM 699 C CA . PHE A 1 96 ? -15.343 1.922 9.625 1.00 89.62 96 PHE A CA 1
ATOM 700 C C . PHE A 1 96 ? -14.685 1.286 10.836 1.00 89.62 96 PHE A C 1
ATOM 702 O O . PHE A 1 96 ? -14.328 0.111 10.802 1.00 89.62 96 PHE A O 1
ATOM 709 N N . ASP A 1 97 ? -14.519 2.070 11.894 1.00 85.06 97 ASP A N 1
ATOM 710 C CA . ASP A 1 97 ? -13.991 1.591 13.162 1.00 85.06 97 ASP A CA 1
ATOM 711 C C . ASP A 1 97 ? -15.136 1.082 14.047 1.00 85.06 97 ASP A C 1
ATOM 713 O O . ASP A 1 97 ? -16.050 1.832 14.401 1.00 85.06 97 ASP A O 1
ATOM 717 N N . LEU A 1 98 ? -15.105 -0.210 14.366 1.00 84.69 98 LEU A N 1
ATOM 718 C CA . LEU A 1 98 ? -16.075 -0.899 15.217 1.00 84.69 98 LEU A CA 1
ATOM 719 C C . LEU A 1 98 ? -15.505 -1.115 16.634 1.00 84.69 98 LEU A C 1
ATOM 721 O O . LEU A 1 98 ? -15.962 -1.995 17.366 1.00 84.69 98 LEU A O 1
ATOM 725 N N . GLY A 1 99 ? -14.492 -0.331 17.023 1.00 81.56 99 GLY A N 1
ATOM 726 C CA . GLY A 1 99 ? -13.814 -0.390 18.315 1.00 81.56 99 GLY A CA 1
ATOM 727 C C . GLY A 1 99 ? -12.522 -1.196 18.222 1.00 81.56 99 GLY A C 1
ATOM 728 O O . GLY A 1 99 ? -11.466 -0.664 17.896 1.00 81.56 99 GLY A O 1
ATOM 729 N N . LEU A 1 100 ? -12.595 -2.498 18.515 1.00 85.69 100 LEU A N 1
ATOM 730 C CA . LEU A 1 100 ? -11.437 -3.401 18.414 1.00 85.69 100 LEU A CA 1
ATOM 731 C C . LEU A 1 100 ? -11.100 -3.772 16.968 1.00 85.69 100 LEU A C 1
ATOM 733 O O . LEU A 1 100 ? -9.964 -4.149 16.694 1.00 85.69 100 LEU A O 1
ATOM 737 N N . VAL A 1 101 ? -12.079 -3.698 16.063 1.00 90.94 101 VAL A N 1
ATOM 738 C CA . VAL A 1 101 ? -11.927 -4.089 14.660 1.00 90.94 101 VAL A CA 1
ATOM 739 C C . VAL A 1 101 ? -12.312 -2.926 13.754 1.00 90.94 101 VAL A C 1
ATOM 741 O O . VAL A 1 101 ? -13.430 -2.427 13.834 1.00 90.94 101 VAL A O 1
ATOM 744 N N . GLY A 1 102 ? -11.411 -2.524 12.868 1.00 90.69 102 GLY A N 1
ATOM 745 C CA . GLY A 1 102 ? -11.665 -1.587 11.782 1.00 90.69 102 GLY A CA 1
ATOM 746 C C . GLY A 1 102 ? -11.754 -2.310 10.444 1.00 90.69 102 GLY A C 1
ATOM 747 O O . GLY A 1 102 ? -10.997 -3.243 10.190 1.00 90.69 102 GLY A O 1
ATOM 748 N N . ILE A 1 103 ? -12.666 -1.888 9.572 1.00 94.06 103 ILE A N 1
ATOM 749 C CA . ILE A 1 103 ? -12.755 -2.393 8.197 1.00 94.06 103 ILE A CA 1
ATOM 750 C C . ILE A 1 103 ? -12.652 -1.212 7.243 1.00 94.06 103 ILE A C 1
ATOM 752 O O . ILE A 1 103 ? -13.491 -0.309 7.268 1.00 94.06 103 ILE A O 1
ATOM 756 N N . GLY A 1 104 ? -11.640 -1.237 6.383 1.00 93.56 104 GLY A N 1
ATOM 757 C CA . GLY A 1 104 ? -11.387 -0.205 5.392 1.00 93.56 104 GLY A CA 1
ATOM 758 C C . GLY A 1 104 ? -11.447 -0.722 3.965 1.00 93.56 104 GLY A C 1
ATOM 759 O O . GLY A 1 104 ? -11.089 -1.861 3.669 1.00 93.56 104 GLY A O 1
ATOM 760 N N . LEU A 1 105 ? -11.907 0.148 3.072 1.00 96.50 105 LEU A N 1
ATOM 761 C CA . LEU A 1 105 ? -11.877 -0.046 1.633 1.00 96.50 105 LEU A CA 1
ATOM 762 C C . LEU A 1 105 ? -11.419 1.253 0.977 1.00 96.50 105 LEU A C 1
ATOM 764 O O . LEU A 1 105 ? -12.021 2.308 1.175 1.00 96.50 105 LEU A O 1
ATOM 768 N N . GLY A 1 106 ? -10.378 1.176 0.161 1.00 95.44 106 GLY A N 1
ATOM 769 C CA . GLY A 1 106 ? -9.870 2.304 -0.599 1.00 95.44 106 GLY A CA 1
ATOM 770 C C . GLY A 1 106 ? -9.407 1.910 -1.984 1.00 95.44 106 GLY A C 1
ATOM 771 O O . GLY A 1 106 ? -9.334 0.733 -2.336 1.00 95.44 106 GLY A O 1
ATOM 772 N N . MET A 1 107 ? -9.100 2.926 -2.775 1.00 95.50 107 MET A N 1
ATOM 773 C CA . MET A 1 107 ? -8.524 2.753 -4.095 1.00 95.50 107 MET A CA 1
ATOM 774 C C . MET A 1 107 ? -7.495 3.833 -4.392 1.00 95.50 107 MET A C 1
ATOM 776 O O . MET A 1 107 ? -7.545 4.928 -3.826 1.00 95.50 107 MET A O 1
ATOM 780 N N . GLY A 1 108 ? -6.577 3.537 -5.302 1.00 94.12 108 GLY A N 1
ATOM 781 C CA . GLY A 1 108 ? -5.673 4.539 -5.847 1.00 94.12 108 GLY A CA 1
ATOM 782 C C . GLY A 1 108 ? -4.548 3.944 -6.691 1.00 94.12 108 GLY A C 1
ATOM 783 O O . GLY A 1 108 ? -4.504 2.727 -6.883 1.00 94.12 108 GLY A O 1
ATOM 784 N N . PRO A 1 109 ? -3.682 4.796 -7.258 1.00 92.88 109 PRO A N 1
ATOM 785 C CA . PRO A 1 109 ? -2.658 4.362 -8.193 1.00 92.88 109 PRO A CA 1
ATOM 786 C C . PRO A 1 109 ? -1.505 3.653 -7.478 1.00 92.88 109 PRO A C 1
ATOM 788 O O . PRO A 1 109 ? -1.039 4.100 -6.422 1.00 92.88 109 PRO A O 1
ATOM 791 N N . ARG A 1 110 ? -0.993 2.589 -8.103 1.00 91.38 110 ARG A N 1
ATOM 792 C CA . ARG A 1 110 ? 0.287 1.975 -7.735 1.00 91.38 110 ARG A CA 1
ATOM 793 C C . ARG A 1 110 ? 1.358 2.317 -8.761 1.00 91.3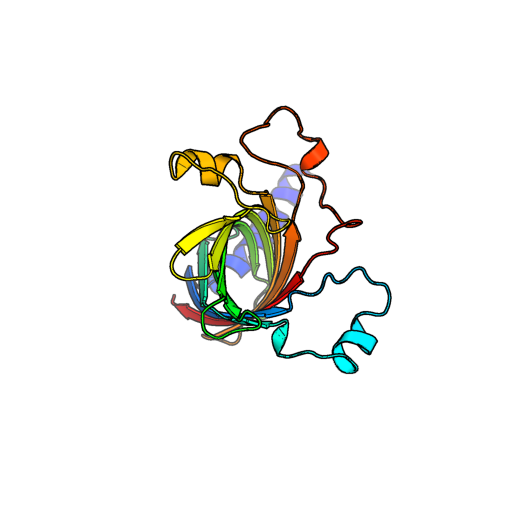8 110 ARG A C 1
ATOM 795 O O . ARG A 1 110 ? 1.212 2.012 -9.939 1.00 91.38 110 ARG A O 1
ATOM 802 N N . VAL A 1 111 ? 2.456 2.893 -8.297 1.00 91.00 111 VAL A N 1
ATOM 803 C CA . VAL A 1 111 ? 3.649 3.159 -9.101 1.00 91.00 111 VAL A CA 1
ATOM 804 C C . VAL A 1 111 ? 4.704 2.121 -8.760 1.00 91.00 111 VAL A C 1
ATOM 806 O O . VAL A 1 111 ? 5.026 1.945 -7.586 1.00 91.00 111 VAL A O 1
ATOM 809 N N . ASN A 1 112 ? 5.255 1.464 -9.776 1.00 89.38 112 ASN A N 1
ATOM 810 C CA . ASN A 1 112 ? 6.346 0.517 -9.602 1.00 89.38 112 ASN A CA 1
ATOM 811 C C . ASN A 1 112 ? 7.633 1.069 -10.216 1.00 89.38 112 ASN A C 1
ATOM 813 O O . ASN A 1 112 ? 7.618 1.714 -11.266 1.00 89.38 112 ASN A O 1
ATOM 817 N N . ALA A 1 113 ? 8.753 0.793 -9.565 1.00 88.06 113 ALA A N 1
ATOM 818 C CA . ALA A 1 113 ? 10.080 1.034 -10.100 1.00 88.06 113 ALA A CA 1
ATOM 819 C C . ALA A 1 113 ? 10.948 -0.202 -9.876 1.00 88.06 113 ALA A C 1
ATOM 821 O O . ALA A 1 113 ? 10.764 -0.937 -8.913 1.00 88.06 113 ALA A O 1
ATOM 822 N N . LYS A 1 114 ? 11.912 -0.437 -10.752 1.00 87.62 114 LYS A N 1
ATOM 823 C CA . LYS A 1 114 ? 12.900 -1.499 -10.630 1.00 87.62 114 LYS A CA 1
ATOM 824 C C . LYS A 1 114 ? 14.282 -0.891 -10.766 1.00 87.62 114 LYS A C 1
ATOM 826 O O . LYS A 1 114 ? 14.526 -0.095 -11.673 1.00 87.62 114 LYS A O 1
ATOM 831 N N . HIS A 1 115 ? 15.174 -1.290 -9.875 1.00 83.75 115 HIS A N 1
ATOM 832 C CA . HIS A 1 115 ? 16.597 -1.100 -10.057 1.00 83.75 115 HIS A CA 1
ATOM 833 C C . HIS A 1 115 ? 17.185 -2.357 -10.698 1.00 83.75 115 HIS A C 1
ATOM 835 O O . HIS A 1 115 ? 16.902 -3.467 -10.241 1.00 83.75 115 HIS A O 1
ATOM 841 N N . ALA A 1 116 ? 17.931 -2.189 -11.788 1.00 79.62 116 ALA A N 1
ATOM 842 C CA . ALA A 1 116 ? 18.654 -3.276 -12.437 1.00 79.62 116 ALA A CA 1
ATOM 843 C C . ALA A 1 116 ? 19.961 -2.753 -13.034 1.00 79.62 116 ALA A C 1
ATOM 845 O O . ALA A 1 116 ? 19.936 -1.838 -13.858 1.00 79.62 116 ALA A O 1
ATOM 846 N N . GLY A 1 117 ? 21.092 -3.340 -12.633 1.00 69.00 117 GLY A N 1
ATOM 847 C CA . GLY A 1 117 ? 22.397 -3.064 -13.242 1.00 69.00 117 GLY A CA 1
ATOM 848 C C . GLY A 1 117 ? 22.789 -1.583 -13.239 1.00 69.00 117 GLY A C 1
ATOM 849 O O . GLY A 1 117 ? 23.290 -1.088 -14.244 1.00 69.00 117 GLY A O 1
ATOM 850 N N . ASN A 1 118 ? 22.548 -0.887 -12.120 1.00 75.75 118 ASN A N 1
ATOM 851 C CA . ASN A 1 118 ? 22.838 0.536 -11.892 1.00 75.75 118 ASN A CA 1
ATOM 852 C C . ASN A 1 118 ? 21.854 1.552 -12.520 1.00 75.75 118 ASN A C 1
ATOM 854 O O . ASN A 1 118 ? 22.067 2.759 -12.412 1.00 75.75 118 ASN A O 1
ATOM 858 N N . GLU A 1 119 ? 20.741 1.103 -13.109 1.00 82.75 119 GLU A N 1
ATOM 859 C CA . GLU A 1 119 ? 19.697 1.980 -13.660 1.00 82.75 119 GLU A CA 1
ATOM 860 C C . GLU A 1 119 ? 18.363 1.837 -12.922 1.00 82.75 119 GLU A C 1
ATOM 862 O O . GLU A 1 119 ? 17.957 0.743 -12.530 1.00 82.75 119 GLU A O 1
ATOM 867 N N . TRP A 1 120 ? 17.646 2.952 -12.771 1.00 81.19 120 TRP A N 1
ATOM 868 C CA . TRP A 1 120 ? 16.269 2.976 -12.282 1.00 81.19 120 TRP A CA 1
ATOM 869 C C . TRP A 1 120 ? 15.291 3.044 -13.446 1.00 81.19 120 TRP A C 1
ATOM 871 O O . TRP A 1 120 ? 15.386 3.933 -14.291 1.00 81.19 120 TRP A O 1
ATOM 881 N N . LYS A 1 121 ? 14.332 2.117 -13.477 1.00 85.50 121 LYS A N 1
ATOM 882 C CA . LYS A 1 121 ? 13.293 2.046 -14.508 1.00 85.50 121 LYS A CA 1
ATOM 883 C C . LYS A 1 121 ? 11.928 1.993 -13.858 1.00 85.50 121 LYS A C 1
ATOM 885 O O . LYS A 1 121 ? 11.726 1.276 -12.887 1.00 85.50 121 LYS A O 1
ATOM 890 N N . ILE A 1 122 ? 10.988 2.755 -14.394 1.00 85.12 122 ILE A N 1
ATOM 891 C CA . ILE A 1 122 ? 9.589 2.683 -13.978 1.00 85.12 122 ILE A CA 1
ATOM 892 C C . ILE A 1 122 ? 8.965 1.503 -14.704 1.00 85.12 122 ILE A C 1
ATOM 894 O O . ILE A 1 122 ? 9.214 1.319 -15.896 1.00 85.12 122 ILE A O 1
ATOM 898 N N . THR A 1 123 ? 8.187 0.700 -13.991 1.00 81.25 123 THR A N 1
ATOM 899 C CA . THR A 1 123 ? 7.554 -0.486 -14.558 1.00 81.25 123 THR A CA 1
ATOM 900 C C . THR A 1 123 ? 6.038 -0.415 -14.459 1.00 81.25 123 THR A C 1
ATOM 902 O O . THR A 1 123 ? 5.475 0.227 -13.570 1.00 81.25 123 THR A O 1
ATOM 905 N N . ASP A 1 124 ? 5.362 -1.067 -15.399 1.00 72.81 124 ASP A N 1
ATOM 906 C CA . ASP A 1 124 ? 3.925 -1.294 -15.313 1.00 72.81 124 ASP A CA 1
ATOM 907 C C . ASP A 1 124 ? 3.598 -2.428 -14.319 1.00 72.81 124 ASP A C 1
ATOM 909 O O . ASP A 1 124 ? 4.461 -2.946 -13.603 1.00 72.81 124 ASP A O 1
ATOM 913 N N . HIS A 1 125 ? 2.321 -2.805 -14.242 1.00 65.50 125 HIS A N 1
ATOM 914 C CA . HIS A 1 125 ? 1.865 -3.915 -13.405 1.00 65.50 125 HIS A CA 1
ATOM 915 C C . HIS A 1 125 ? 2.508 -5.267 -13.776 1.00 65.50 125 HIS A C 1
ATOM 917 O O . HIS A 1 125 ? 2.775 -6.080 -12.894 1.00 65.50 125 HIS A O 1
ATOM 923 N N . ALA A 1 126 ? 2.768 -5.491 -15.065 1.00 65.19 126 ALA A N 1
ATOM 924 C CA . ALA A 1 126 ? 3.354 -6.720 -15.591 1.00 65.19 126 ALA A CA 1
ATOM 925 C C . ALA A 1 126 ? 4.894 -6.729 -15.502 1.00 65.19 126 ALA A C 1
ATOM 927 O O . ALA A 1 126 ? 5.533 -7.688 -15.929 1.00 65.19 126 ALA A O 1
ATOM 928 N N . GLY A 1 127 ? 5.502 -5.677 -14.942 1.00 69.94 127 GLY A N 1
ATOM 929 C CA . GLY A 1 127 ? 6.950 -5.551 -14.807 1.00 69.94 127 GLY A CA 1
ATOM 930 C C . GLY A 1 127 ? 7.657 -5.070 -16.077 1.00 69.94 127 GLY A C 1
ATOM 931 O O . GLY A 1 127 ? 8.888 -5.071 -16.112 1.00 69.94 127 GLY A O 1
ATOM 932 N N . ASN A 1 128 ? 6.918 -4.631 -17.100 1.00 77.06 128 ASN A N 1
ATOM 933 C CA . ASN A 1 128 ? 7.503 -4.077 -18.318 1.00 77.06 128 ASN A CA 1
ATOM 934 C C . ASN A 1 128 ? 7.987 -2.651 -18.073 1.00 77.06 128 ASN A C 1
ATOM 936 O O . ASN A 1 128 ? 7.321 -1.871 -17.392 1.00 77.06 128 ASN A O 1
ATOM 940 N N . ASN A 1 129 ? 9.119 -2.285 -18.675 1.00 82.00 129 ASN A N 1
ATOM 941 C CA . ASN A 1 129 ? 9.645 -0.926 -18.587 1.00 82.00 129 ASN A CA 1
ATOM 942 C C . ASN A 1 129 ? 8.697 0.063 -19.276 1.00 82.00 129 ASN A C 1
ATOM 944 O O . ASN A 1 129 ? 8.331 -0.116 -20.437 1.00 82.00 129 ASN A O 1
ATOM 948 N N . VAL A 1 130 ? 8.357 1.137 -18.571 1.00 78.62 130 VAL A N 1
ATOM 949 C CA . VAL A 1 130 ? 7.570 2.252 -19.088 1.00 78.62 130 VAL A CA 1
ATOM 950 C C . VAL A 1 130 ? 8.516 3.411 -19.355 1.00 78.62 130 VAL A C 1
ATOM 952 O O . VAL A 1 130 ? 9.114 3.964 -18.430 1.00 78.62 130 VAL A O 1
ATOM 955 N N . THR A 1 131 ? 8.635 3.812 -20.619 1.00 78.88 131 THR A N 1
ATOM 956 C CA . THR A 1 131 ? 9.282 5.080 -20.961 1.00 78.88 131 THR A CA 1
ATOM 957 C C . THR A 1 131 ? 8.368 6.205 -20.491 1.00 78.88 131 THR A C 1
ATOM 959 O O . THR A 1 131 ? 7.265 6.377 -21.008 1.00 78.88 131 THR A O 1
ATOM 962 N N . ALA A 1 132 ? 8.802 6.938 -19.471 1.00 75.00 132 ALA A N 1
ATOM 963 C CA . ALA A 1 132 ? 8.060 8.058 -18.919 1.00 75.00 132 ALA A CA 1
ATOM 964 C C . ALA A 1 132 ? 8.856 9.350 -19.085 1.00 75.00 132 ALA A C 1
ATOM 966 O O . ALA A 1 132 ? 10.026 9.421 -18.722 1.00 75.00 132 ALA A O 1
ATOM 967 N N . GLU A 1 133 ? 8.198 10.375 -19.615 1.00 77.25 133 GLU A N 1
ATOM 968 C CA . GLU A 1 133 ? 8.803 11.692 -19.842 1.00 77.25 133 GLU A CA 1
ATOM 969 C C . GLU A 1 133 ? 8.809 12.548 -18.567 1.00 77.25 133 GLU A C 1
ATOM 971 O O . GLU A 1 133 ? 9.647 13.431 -18.400 1.00 77.25 133 GLU A O 1
ATOM 976 N N . ASN A 1 134 ? 7.866 12.293 -17.655 1.00 82.38 134 ASN A N 1
ATOM 977 C CA . ASN A 1 134 ? 7.714 13.001 -16.388 1.00 82.38 134 ASN A CA 1
ATOM 978 C C . ASN A 1 134 ? 6.874 12.185 -15.385 1.00 82.38 134 ASN A C 1
ATOM 980 O O . ASN A 1 134 ? 6.280 11.160 -15.723 1.00 82.38 134 ASN A O 1
ATOM 984 N N . LEU A 1 135 ? 6.803 12.667 -14.141 1.00 80.12 135 LEU A N 1
ATOM 985 C CA . LEU A 1 135 ? 6.053 12.029 -13.054 1.00 80.12 135 LEU A CA 1
ATOM 986 C C . LEU A 1 135 ? 4.538 11.965 -13.328 1.00 80.12 135 LEU A C 1
ATOM 988 O O . LEU A 1 135 ? 3.880 11.000 -12.951 1.00 80.12 135 LEU A O 1
ATOM 992 N N . GLU A 1 136 ? 3.980 12.960 -14.018 1.00 86.00 136 GLU A N 1
ATOM 993 C CA . GLU A 1 136 ? 2.561 12.973 -14.392 1.00 86.00 136 GLU A CA 1
ATOM 994 C C . GLU A 1 136 ? 2.216 11.807 -15.327 1.00 86.00 136 GLU A C 1
ATOM 996 O O . GLU A 1 136 ? 1.215 11.120 -15.119 1.00 86.00 136 GLU A O 1
ATOM 1001 N N . HIS A 1 137 ? 3.069 11.538 -16.318 1.00 84.31 137 HIS A N 1
ATOM 1002 C CA . HIS A 1 137 ? 2.918 10.415 -17.236 1.00 84.31 137 HIS A CA 1
ATOM 1003 C C . HIS A 1 137 ? 2.911 9.081 -16.482 1.00 84.31 137 HIS A C 1
ATOM 1005 O O . HIS A 1 137 ? 2.114 8.197 -16.793 1.00 84.31 137 HIS A O 1
ATOM 1011 N N . VAL A 1 138 ? 3.746 8.950 -15.450 1.00 84.62 138 VAL A N 1
ATOM 1012 C CA . VAL A 1 138 ? 3.793 7.762 -14.586 1.00 84.62 138 VAL A CA 1
ATOM 1013 C C . VAL A 1 138 ? 2.476 7.583 -13.841 1.00 84.62 138 VAL A C 1
ATOM 1015 O O . VAL A 1 138 ? 1.873 6.519 -13.921 1.00 84.62 138 VAL A O 1
ATOM 1018 N N . PHE A 1 139 ? 1.988 8.627 -13.166 1.00 85.75 139 PHE A N 1
ATOM 1019 C CA . PHE A 1 139 ? 0.733 8.555 -12.415 1.00 85.75 139 PHE A CA 1
ATOM 1020 C C . PHE A 1 139 ? -0.481 8.307 -13.309 1.00 85.75 139 PHE A C 1
ATOM 1022 O O . PHE A 1 139 ? -1.370 7.547 -12.931 1.00 85.75 139 PHE A O 1
ATOM 1029 N N . LYS A 1 140 ? -0.524 8.907 -14.503 1.00 86.81 140 LYS A N 1
ATOM 1030 C CA . LYS A 1 140 ? -1.629 8.692 -15.445 1.00 86.81 140 LYS A CA 1
ATOM 1031 C C . LYS A 1 140 ? -1.675 7.259 -15.973 1.00 86.81 140 LYS A C 1
ATOM 1033 O O . LYS A 1 140 ? -2.762 6.733 -16.201 1.00 86.81 140 LYS A O 1
ATOM 1038 N N . ASN A 1 141 ? -0.515 6.633 -16.152 1.00 86.75 141 ASN A N 1
ATOM 1039 C CA . ASN A 1 141 ? -0.399 5.268 -16.664 1.00 86.75 141 ASN A CA 1
ATOM 1040 C C . ASN A 1 141 ? -0.318 4.193 -15.570 1.00 86.75 141 ASN A C 1
ATOM 1042 O O . ASN A 1 141 ? -0.310 3.002 -15.894 1.00 86.75 141 ASN A O 1
ATOM 1046 N N . ALA A 1 142 ? -0.271 4.594 -14.299 1.00 88.06 142 ALA A N 1
ATOM 1047 C CA . ALA A 1 142 ? -0.289 3.686 -13.166 1.00 88.06 142 ALA A CA 1
ATOM 1048 C C . ALA A 1 142 ? -1.631 2.933 -13.099 1.00 88.06 142 ALA A C 1
ATOM 1050 O O . ALA A 1 142 ? -2.688 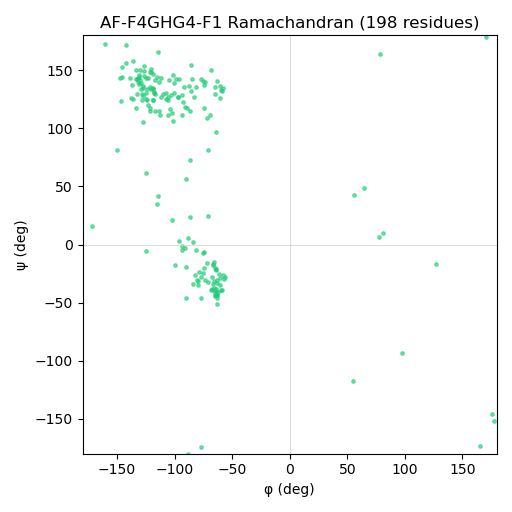3.557 -13.253 1.00 88.06 142 ALA A O 1
ATOM 1051 N N . PRO A 1 143 ? -1.616 1.610 -12.855 1.00 88.88 143 PRO A N 1
ATOM 1052 C CA . PRO A 1 143 ? -2.836 0.855 -12.612 1.00 88.88 143 PRO A CA 1
ATOM 1053 C C . PRO A 1 143 ? -3.521 1.349 -11.336 1.00 88.88 143 PRO A C 1
ATOM 1055 O O . PRO A 1 143 ? -2.870 1.615 -10.318 1.00 88.88 143 PRO A O 1
ATOM 1058 N N . MET A 1 144 ? -4.848 1.423 -11.376 1.00 91.94 144 MET A N 1
ATOM 1059 C CA . MET A 1 144 ? -5.645 1.584 -10.165 1.00 91.94 144 MET A CA 1
ATOM 1060 C C . MET A 1 144 ? -5.683 0.277 -9.383 1.00 91.94 144 MET A C 1
ATOM 1062 O O . MET A 1 144 ? -5.825 -0.802 -9.957 1.00 91.94 144 MET A O 1
ATOM 1066 N N . VAL A 1 145 ? -5.585 0.386 -8.065 1.00 93.00 145 VAL A N 1
ATOM 1067 C CA . VAL A 1 145 ? -5.568 -0.738 -7.135 1.00 93.00 145 VAL A CA 1
ATOM 1068 C C . VAL A 1 145 ? -6.666 -0.539 -6.110 1.00 93.00 145 VAL A C 1
ATOM 1070 O O . VAL A 1 145 ? -6.748 0.525 -5.497 1.00 93.00 145 VAL A O 1
ATOM 1073 N N . TYR A 1 146 ? -7.485 -1.566 -5.897 1.00 94.75 146 TYR A N 1
ATOM 1074 C CA . TYR A 1 146 ? -8.364 -1.637 -4.737 1.00 94.75 146 TYR A CA 1
ATOM 1075 C C . TYR A 1 146 ? -7.611 -2.213 -3.557 1.00 94.75 146 TYR A C 1
ATOM 1077 O O . TYR A 1 146 ? -6.818 -3.144 -3.691 1.00 94.75 146 TYR A O 1
ATOM 1085 N N . ARG A 1 147 ? -7.902 -1.677 -2.381 1.00 95.00 147 ARG A N 1
ATOM 1086 C CA . ARG A 1 147 ? -7.306 -2.095 -1.128 1.00 95.00 147 ARG A CA 1
ATOM 1087 C C . ARG A 1 147 ? -8.384 -2.264 -0.077 1.00 95.00 147 ARG A C 1
ATOM 1089 O O . ARG A 1 147 ? -9.026 -1.289 0.296 1.00 95.00 147 ARG A O 1
ATOM 1096 N N . ALA A 1 148 ? -8.537 -3.481 0.418 1.00 95.56 148 ALA A N 1
ATOM 1097 C CA . ALA A 1 148 ? -9.292 -3.768 1.624 1.00 95.56 148 ALA A CA 1
ATOM 1098 C C . ALA A 1 148 ? -8.325 -3.909 2.806 1.00 95.56 148 ALA A C 1
ATOM 1100 O O . ALA A 1 148 ? -7.231 -4.458 2.648 1.00 95.56 148 ALA A O 1
ATOM 1101 N N . ASN A 1 149 ? -8.711 -3.423 3.982 1.00 94.88 149 ASN A N 1
ATOM 1102 C CA . ASN A 1 149 ? -7.976 -3.641 5.222 1.00 94.88 149 ASN A CA 1
ATOM 1103 C C . ASN A 1 149 ? -8.915 -4.065 6.354 1.00 94.88 149 ASN A C 1
ATOM 1105 O O . ASN A 1 149 ? -10.037 -3.576 6.455 1.00 94.88 149 ASN A O 1
ATOM 1109 N N 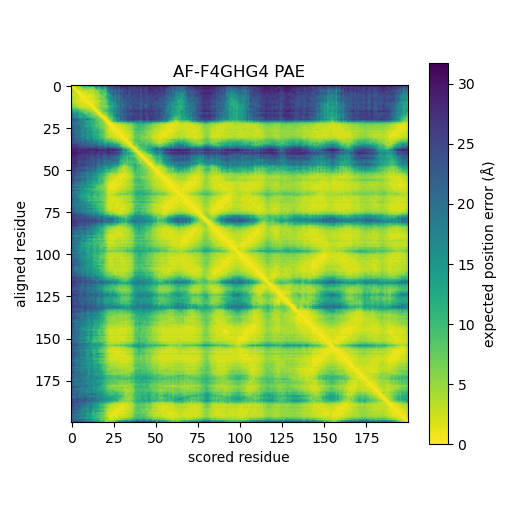. VAL A 1 150 ? -8.436 -4.973 7.198 1.00 95.88 150 VAL A N 1
ATOM 1110 C CA . VAL A 1 150 ? -9.058 -5.376 8.459 1.00 95.88 150 VAL A CA 1
ATOM 1111 C C . VAL A 1 150 ? -8.044 -5.099 9.556 1.00 95.88 150 VAL A C 1
ATOM 1113 O O . VAL A 1 150 ? -6.975 -5.700 9.584 1.00 95.88 150 VAL A O 1
ATOM 1116 N N . ASP A 1 151 ? -8.374 -4.168 10.433 1.00 94.06 151 ASP A N 1
ATOM 1117 C CA . ASP A 1 151 ? -7.478 -3.625 11.441 1.00 94.06 151 ASP A CA 1
ATOM 1118 C C . ASP A 1 151 ? -7.903 -4.096 12.825 1.00 94.06 151 ASP A C 1
ATOM 1120 O O . ASP A 1 151 ? -9.056 -3.936 13.202 1.00 94.06 151 ASP A O 1
ATOM 1124 N N . PHE A 1 152 ? -6.974 -4.635 13.603 1.00 93.56 152 PHE A N 1
ATOM 1125 C CA . PHE A 1 152 ? -7.181 -4.946 15.012 1.00 93.56 152 PHE A CA 1
ATOM 1126 C C . PHE A 1 152 ? -6.535 -3.849 15.857 1.00 93.56 152 PHE A C 1
ATOM 1128 O O . PHE A 1 152 ? -5.308 -3.770 15.948 1.00 93.56 152 PHE A O 1
ATOM 1135 N N . ASN A 1 153 ? -7.359 -2.985 16.449 1.00 89.19 153 ASN A N 1
ATOM 1136 C CA . ASN A 1 153 ? -6.932 -1.840 17.249 1.00 89.19 153 ASN A CA 1
ATOM 1137 C C . ASN A 1 153 ? -6.707 -2.269 18.710 1.00 89.19 153 ASN A C 1
ATOM 1139 O O . ASN A 1 153 ? -7.645 -2.624 19.422 1.00 89.19 153 ASN A O 1
ATOM 1143 N N . LEU A 1 154 ? -5.465 -2.189 19.183 1.00 87.94 154 LEU A N 1
ATOM 1144 C CA . LEU A 1 154 ? -5.021 -2.628 20.511 1.00 87.94 154 LEU A CA 1
ATOM 1145 C C . LEU A 1 154 ? -4.557 -1.450 21.384 1.00 87.94 154 LEU A C 1
ATOM 1147 O O . LEU A 1 154 ? -3.536 -1.532 22.061 1.00 87.94 154 LEU A O 1
ATOM 1151 N N . GLY A 1 155 ? -5.290 -0.332 21.354 1.00 76.00 155 GLY A N 1
ATOM 1152 C CA . GLY A 1 155 ? -5.066 0.788 22.281 1.00 76.00 155 GLY A CA 1
ATOM 1153 C C . GLY A 1 155 ? -3.703 1.475 22.125 1.00 76.00 155 GLY A C 1
ATOM 1154 O O . GLY A 1 155 ? -2.994 1.669 23.105 1.00 76.00 155 GLY A O 1
ATOM 1155 N N . GLY A 1 156 ? -3.332 1.822 20.889 1.00 84.94 156 GLY A N 1
ATOM 1156 C CA . GLY A 1 156 ? -2.066 2.497 20.552 1.00 84.94 156 GLY A CA 1
ATOM 1157 C C . GLY A 1 156 ? -1.269 1.779 19.464 1.00 84.94 156 GLY A C 1
ATOM 1158 O O . GLY A 1 156 ? -0.405 2.369 18.821 1.00 84.94 156 GLY A O 1
ATOM 1159 N N . ILE A 1 157 ? -1.611 0.520 19.212 1.00 90.69 157 ILE A N 1
ATOM 1160 C CA . ILE A 1 157 ? -1.066 -0.297 18.133 1.00 90.69 157 ILE A CA 1
ATOM 1161 C C . ILE A 1 157 ? -2.231 -0.812 17.290 1.00 90.69 157 ILE A C 1
ATOM 1163 O O . ILE A 1 157 ? -3.279 -1.158 17.832 1.00 90.69 157 ILE A O 1
ATOM 1167 N N . THR A 1 158 ? -2.037 -0.899 15.981 1.00 93.38 158 THR A N 1
ATOM 1168 C CA . THR A 1 158 ? -2.928 -1.594 15.054 1.00 93.38 158 THR A CA 1
ATOM 1169 C C . THR A 1 158 ? -2.177 -2.739 14.395 1.00 93.38 158 THR A C 1
ATOM 1171 O O . THR A 1 158 ? -1.094 -2.531 13.850 1.00 93.38 158 THR A O 1
ATOM 1174 N N . VAL A 1 159 ? -2.770 -3.929 14.379 1.00 95.38 159 VAL A N 1
ATOM 1175 C CA . VAL A 1 159 ? -2.334 -5.017 13.493 1.00 95.38 159 VAL A CA 1
ATOM 1176 C C . VAL A 1 159 ? -3.308 -5.083 12.325 1.00 95.38 159 VAL A C 1
ATOM 1178 O O . VAL A 1 159 ? -4.486 -5.365 12.523 1.00 95.38 159 VAL A O 1
ATOM 1181 N N . GLY A 1 160 ? -2.841 -4.767 11.121 1.00 93.94 160 GLY A N 1
ATOM 1182 C CA . GLY A 1 160 ? -3.661 -4.683 9.918 1.00 93.94 160 GLY A CA 1
ATOM 1183 C C . GLY A 1 160 ? -3.437 -5.869 8.992 1.00 93.94 160 GLY A C 1
ATOM 1184 O O . GLY A 1 160 ? -2.311 -6.133 8.585 1.00 93.94 160 GLY A O 1
ATOM 1185 N N . LEU A 1 161 ? -4.508 -6.549 8.602 1.00 96.06 161 LEU A N 1
ATOM 1186 C CA . LEU A 1 161 ? -4.533 -7.429 7.437 1.00 96.06 161 LEU A CA 1
ATOM 1187 C C . LEU A 1 161 ? -4.982 -6.619 6.233 1.00 96.06 161 LEU A C 1
ATOM 1189 O O . LEU A 1 161 ? -5.922 -5.835 6.316 1.00 96.06 161 LEU A O 1
ATOM 1193 N N . THR A 1 162 ? -4.313 -6.786 5.104 1.00 94.81 162 THR A N 1
ATOM 1194 C CA . THR A 1 162 ? -4.582 -6.009 3.898 1.00 94.81 162 THR A CA 1
ATOM 1195 C C . THR A 1 162 ? -4.687 -6.939 2.708 1.00 94.81 162 THR A C 1
ATOM 1197 O O . THR A 1 162 ? -3.921 -7.887 2.585 1.00 94.81 162 THR A O 1
ATOM 1200 N N . TYR A 1 163 ? -5.640 -6.664 1.831 1.00 93.75 163 TYR A N 1
ATOM 1201 C CA . TYR A 1 163 ? -5.793 -7.339 0.554 1.00 93.75 163 TYR A CA 1
ATOM 1202 C C . TYR A 1 163 ? -5.800 -6.277 -0.536 1.00 93.75 163 TYR A C 1
ATOM 1204 O O . TYR A 1 163 ? -6.577 -5.322 -0.473 1.00 93.75 163 TYR A O 1
ATOM 1212 N N . THR A 1 164 ? -4.911 -6.409 -1.514 1.00 93.12 164 THR A N 1
ATOM 1213 C CA . THR A 1 164 ? -4.835 -5.487 -2.651 1.00 93.12 164 THR A CA 1
ATOM 1214 C C . THR A 1 164 ? -5.085 -6.226 -3.943 1.00 93.12 164 THR A C 1
ATOM 1216 O O . THR A 1 164 ? -4.511 -7.285 -4.149 1.00 93.12 164 THR A O 1
ATOM 1219 N N . ILE A 1 165 ? -5.902 -5.664 -4.823 1.00 91.31 165 ILE A N 1
ATOM 1220 C CA . ILE A 1 165 ? -6.157 -6.222 -6.148 1.00 91.31 165 ILE A CA 1
ATOM 1221 C C . ILE A 1 165 ? -6.040 -5.120 -7.189 1.00 91.31 165 ILE A C 1
ATOM 1223 O O . ILE A 1 165 ? -6.617 -4.039 -7.039 1.00 91.31 165 ILE A O 1
ATOM 1227 N N . ASP A 1 166 ? -5.254 -5.391 -8.223 1.00 89.06 166 ASP A N 1
ATOM 1228 C CA . ASP A 1 166 ? -4.996 -4.414 -9.268 1.00 89.06 166 ASP A CA 1
ATOM 1229 C C . ASP A 1 166 ? -6.110 -4.492 -10.324 1.00 89.06 166 ASP A C 1
ATOM 1231 O O . ASP A 1 166 ? -6.791 -5.506 -10.496 1.00 89.06 166 ASP A O 1
ATOM 1235 N N . THR A 1 167 ? -6.319 -3.381 -11.014 1.00 89.62 167 THR A N 1
ATOM 1236 C CA . THR A 1 167 ? -7.262 -3.262 -12.127 1.00 89.62 167 THR A CA 1
ATOM 1237 C C . THR A 1 167 ? -6.489 -2.991 -13.413 1.00 89.62 167 THR A C 1
ATOM 1239 O O . THR A 1 167 ? -5.324 -2.582 -13.382 1.00 89.62 167 THR A O 1
ATOM 1242 N N . LYS A 1 168 ? -7.153 -3.144 -14.561 1.00 88.44 168 LYS A N 1
ATOM 1243 C CA . LYS A 1 168 ? -6.586 -2.731 -15.855 1.00 88.44 168 LYS A CA 1
ATOM 1244 C C . LYS A 1 168 ? -6.763 -1.227 -16.113 1.00 88.44 168 LYS A C 1
ATOM 1246 O O . LYS A 1 168 ? -6.286 -0.723 -17.129 1.00 88.44 168 LYS A O 1
ATOM 1251 N N . TYR A 1 169 ? -7.470 -0.507 -15.237 1.00 89.31 169 TYR A N 1
ATOM 1252 C CA . TYR A 1 169 ? -7.784 0.903 -15.430 1.00 89.31 169 TYR A CA 1
ATOM 1253 C C . TYR A 1 169 ? -6.568 1.794 -15.195 1.00 89.31 169 TYR A C 1
ATOM 1255 O O . TYR A 1 169 ? -5.843 1.649 -14.208 1.00 89.31 169 TYR A O 1
ATOM 1263 N N . LYS A 1 170 ? -6.411 2.773 -16.086 1.00 88.81 170 LYS A N 1
ATOM 1264 C CA . LYS A 1 170 ? -5.395 3.823 -16.039 1.00 88.81 170 LYS A CA 1
ATOM 1265 C C . LYS A 1 170 ? -6.079 5.168 -16.239 1.00 88.81 170 LYS A C 1
ATOM 1267 O O . LYS A 1 170 ? -6.960 5.291 -17.088 1.00 88.81 170 LYS A O 1
ATOM 1272 N N . PHE A 1 171 ? -5.637 6.202 -15.529 1.00 88.31 171 PHE A N 1
ATOM 1273 C CA . PHE A 1 171 ? -6.176 7.556 -15.708 1.00 88.31 171 PHE A CA 1
ATOM 1274 C C . PHE A 1 171 ? -5.911 8.144 -17.101 1.00 88.31 171 PHE A C 1
ATOM 1276 O O . PHE A 1 171 ? -6.619 9.056 -17.517 1.00 88.31 171 PHE A O 1
ATOM 1283 N N . ALA A 1 172 ? -4.913 7.632 -17.824 1.00 87.44 172 ALA A N 1
ATOM 1284 C CA . ALA A 1 172 ? -4.654 7.977 -19.219 1.00 87.44 172 ALA A CA 1
ATOM 1285 C C . ALA A 1 172 ? -5.800 7.562 -20.164 1.00 87.44 172 ALA A C 1
ATOM 1287 O O . ALA A 1 172 ? -5.945 8.143 -21.237 1.00 87.44 172 ALA A O 1
ATOM 1288 N N . GLU A 1 173 ? -6.632 6.593 -19.766 1.00 87.75 173 GLU A N 1
ATOM 1289 C CA . GLU A 1 173 ? -7.700 6.012 -20.587 1.00 87.75 173 GLU A CA 1
ATOM 1290 C C . GLU A 1 173 ? -9.070 6.113 -19.879 1.00 87.75 173 GLU A C 1
ATOM 1292 O O . GLU A 1 173 ? -9.709 5.094 -19.607 1.00 87.75 173 GLU A O 1
ATOM 1297 N N . PRO A 1 174 ? -9.567 7.332 -19.579 1.00 86.81 174 PRO A N 1
ATOM 1298 C CA . PRO A 1 174 ? -10.744 7.527 -18.724 1.00 86.81 174 PRO A CA 1
ATOM 1299 C C . PRO A 1 174 ? -12.054 7.005 -19.332 1.00 86.81 174 PRO A C 1
ATOM 1301 O O . PRO A 1 174 ? -13.035 6.823 -18.617 1.00 86.81 174 PRO A O 1
ATOM 1304 N N . SER A 1 175 ? -12.090 6.763 -20.645 1.00 89.62 175 SER A N 1
ATOM 1305 C CA . SER A 1 175 ? -13.244 6.182 -21.333 1.00 89.62 175 SER A CA 1
ATOM 1306 C C . SER A 1 175 ? -13.420 4.683 -21.074 1.00 89.62 175 SER A C 1
ATOM 1308 O O . SER A 1 175 ? -14.530 4.188 -21.249 1.00 89.62 175 SER A O 1
ATOM 1310 N N . LYS A 1 176 ? -12.373 3.967 -20.639 1.00 89.88 176 LYS A N 1
ATOM 1311 C CA . LYS A 1 176 ? -12.398 2.513 -20.410 1.00 89.88 176 LYS A CA 1
ATOM 1312 C C . LYS A 1 176 ? -12.809 2.163 -18.982 1.00 89.88 176 LYS A C 1
ATOM 1314 O O . LYS A 1 176 ? -12.068 1.514 -18.245 1.00 89.88 176 LYS A O 1
ATOM 1319 N N . VAL A 1 177 ? -13.976 2.637 -18.558 1.00 88.50 177 VAL A N 1
ATOM 1320 C CA . VAL A 1 177 ? -14.498 2.455 -17.189 1.00 88.50 177 VAL A CA 1
ATOM 1321 C C . VAL A 1 177 ? -14.674 0.972 -16.841 1.00 88.50 177 VAL A C 1
ATOM 1323 O O . VAL A 1 177 ? -14.506 0.586 -15.689 1.00 88.50 177 VAL A O 1
ATOM 1326 N N . GLU A 1 178 ? -14.932 0.117 -17.829 1.00 88.56 178 GLU A N 1
ATOM 1327 C CA . GLU A 1 178 ? -14.984 -1.339 -17.686 1.00 88.56 178 GLU A CA 1
ATOM 1328 C C . GLU A 1 178 ? -13.691 -1.936 -17.112 1.00 88.56 178 GLU A C 1
ATOM 1330 O O . GLU A 1 178 ? -13.738 -2.939 -16.400 1.00 88.56 178 GLU A O 1
ATOM 1335 N N . ASN A 1 179 ? -12.547 -1.280 -17.332 1.00 89.06 179 ASN A N 1
ATOM 1336 C CA . ASN A 1 179 ? -11.263 -1.719 -16.801 1.00 89.06 179 ASN A CA 1
ATOM 1337 C C . ASN A 1 179 ? -11.104 -1.442 -15.300 1.00 89.06 179 ASN A C 1
ATOM 1339 O O . ASN A 1 179 ? -10.108 -1.879 -14.726 1.00 89.06 179 ASN A O 1
ATOM 1343 N N . LEU A 1 180 ? -12.041 -0.723 -14.660 1.00 88.00 180 LEU A N 1
ATOM 1344 C CA . LEU A 1 180 ? -12.079 -0.572 -13.199 1.00 88.00 180 LEU A CA 1
ATOM 1345 C C . LEU A 1 180 ? -12.505 -1.862 -12.504 1.00 88.00 180 LEU A C 1
ATOM 1347 O O . LEU A 1 180 ? -12.325 -1.973 -11.298 1.00 88.00 180 LEU A O 1
ATOM 1351 N N . ALA A 1 181 ? -13.081 -2.834 -13.215 1.00 89.38 181 ALA A N 1
ATOM 1352 C CA . ALA A 1 181 ? -13.361 -4.126 -12.610 1.00 89.38 181 ALA A CA 1
ATOM 1353 C C . ALA A 1 181 ? -12.048 -4.751 -12.087 1.00 89.38 181 ALA A C 1
ATOM 1355 O O . ALA A 1 181 ? -11.052 -4.763 -12.818 1.00 89.38 181 ALA A O 1
ATOM 1356 N N . PRO A 1 182 ? -12.017 -5.262 -10.840 1.00 84.88 182 PRO A N 1
ATOM 1357 C CA . PRO A 1 182 ? -10.837 -5.949 -10.332 1.00 84.88 182 PRO A CA 1
ATOM 1358 C C . PRO A 1 182 ? -10.515 -7.180 -11.183 1.00 84.88 182 PRO A C 1
ATOM 1360 O O . PRO A 1 182 ? -11.412 -7.946 -11.549 1.00 84.88 182 PRO A O 1
ATOM 1363 N N . ASP A 1 183 ? -9.235 -7.377 -11.492 1.00 81.25 183 ASP A N 1
ATOM 1364 C CA . ASP A 1 183 ? -8.797 -8.452 -12.379 1.00 81.25 183 ASP A CA 1
ATOM 1365 C C . ASP A 1 183 ? -8.574 -9.767 -11.626 1.00 81.25 183 ASP A C 1
ATOM 1367 O O . ASP A 1 183 ? -7.454 -10.224 -11.433 1.00 81.25 183 ASP A O 1
ATOM 1371 N N . PHE A 1 184 ? -9.660 -10.411 -11.207 1.00 78.25 184 PHE A N 1
ATOM 1372 C CA . PHE A 1 184 ? -9.581 -11.669 -10.457 1.00 78.25 184 PHE A CA 1
ATOM 1373 C C . PHE A 1 184 ? -9.010 -12.854 -11.253 1.00 78.25 184 PHE A C 1
ATOM 1375 O O . PHE A 1 184 ? -8.704 -13.877 -10.649 1.00 78.25 184 PHE A O 1
ATOM 1382 N N . LYS A 1 185 ? -8.915 -12.760 -12.587 1.00 72.88 185 LYS A N 1
ATOM 1383 C CA . LYS A 1 185 ? -8.491 -13.881 -13.441 1.00 72.88 185 LYS A CA 1
ATOM 1384 C C . LYS A 1 185 ? -6.987 -13.904 -13.661 1.00 72.88 185 LYS A C 1
ATOM 1386 O O . LYS A 1 185 ? -6.393 -14.970 -13.578 1.00 72.88 185 LYS A O 1
ATOM 1391 N N .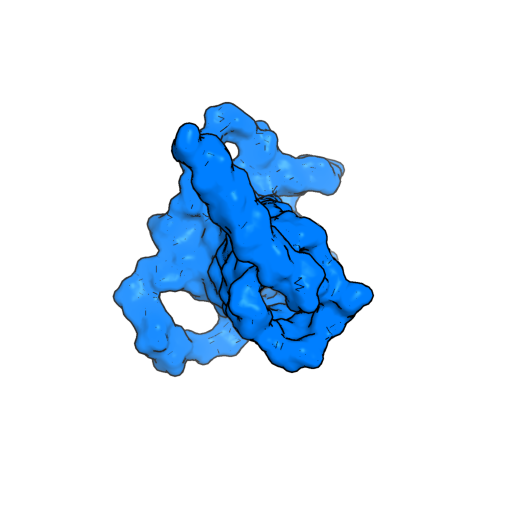 GLU A 1 186 ? -6.395 -12.754 -13.970 1.00 70.19 186 GLU A N 1
ATOM 1392 C CA . GLU A 1 186 ? -4.957 -12.655 -14.250 1.00 70.19 186 GLU A CA 1
ATOM 1393 C C . GLU A 1 186 ? -4.175 -12.139 -13.032 1.00 70.19 186 GLU A C 1
ATOM 1395 O O . GLU A 1 186 ? -2.964 -12.331 -12.953 1.00 70.19 186 GLU A O 1
ATOM 1400 N N . ASN A 1 187 ? -4.851 -11.525 -12.052 1.00 73.69 187 ASN A N 1
ATOM 1401 C CA . ASN A 1 187 ? -4.231 -11.034 -10.826 1.00 73.69 187 ASN A CA 1
ATOM 1402 C C . ASN A 1 187 ? -5.202 -11.065 -9.639 1.00 73.69 187 ASN A C 1
ATOM 1404 O O . ASN A 1 187 ? -5.765 -10.057 -9.208 1.00 73.69 187 ASN A O 1
ATOM 1408 N N . ALA A 1 188 ? -5.337 -12.241 -9.043 1.00 74.62 188 ALA A N 1
ATOM 1409 C CA . ALA A 1 188 ? -6.227 -12.494 -7.919 1.00 74.62 188 ALA A CA 1
ATOM 1410 C C . ALA A 1 188 ? -5.806 -11.868 -6.570 1.00 74.62 188 ALA A C 1
ATOM 1412 O O . ALA A 1 188 ? -6.210 -12.337 -5.511 1.00 74.62 188 ALA A O 1
ATOM 1413 N N . GLY A 1 189 ? -5.019 -10.794 -6.606 1.00 84.88 189 GLY A N 1
ATOM 1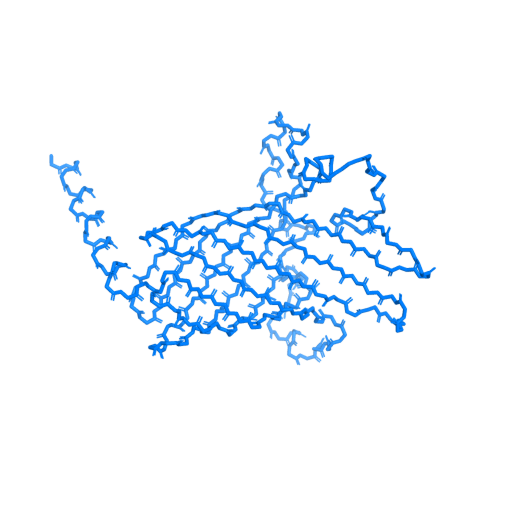414 C CA . GLY A 1 189 ? -4.722 -9.943 -5.465 1.00 84.88 189 GLY A CA 1
ATOM 1415 C C . GLY A 1 189 ? -3.683 -10.502 -4.499 1.00 84.88 189 GLY A C 1
ATOM 1416 O O . GLY A 1 189 ? -3.337 -11.673 -4.523 1.00 84.88 189 GLY A O 1
ATOM 1417 N N . ARG A 1 190 ? -3.147 -9.630 -3.649 1.00 88.00 190 ARG A N 1
ATOM 1418 C CA . ARG A 1 190 ? -2.025 -9.891 -2.739 1.00 88.00 190 ARG A CA 1
ATOM 1419 C C . ARG A 1 190 ? -2.434 -9.602 -1.308 1.00 88.00 190 ARG A C 1
ATOM 1421 O O . ARG A 1 190 ? -3.138 -8.615 -1.067 1.00 88.00 190 ARG A O 1
ATOM 1428 N N . ILE A 1 191 ? -1.944 -10.410 -0.373 1.00 91.25 191 ILE A N 1
ATOM 1429 C CA . ILE A 1 191 ? -2.179 -10.232 1.063 1.00 91.25 191 ILE A CA 1
ATOM 1430 C C . ILE A 1 191 ? -0.962 -9.569 1.697 1.00 91.25 191 ILE A C 1
ATOM 1432 O O . ILE A 1 191 ? 0.179 -9.906 1.389 1.00 91.25 191 ILE A O 1
ATOM 1436 N N . GLY A 1 192 ? -1.205 -8.636 2.607 1.00 92.00 192 GLY A N 1
ATOM 1437 C CA . GLY A 1 192 ? -0.171 -8.045 3.436 1.00 92.00 192 GLY A CA 1
ATOM 1438 C C . GLY A 1 192 ? -0.587 -7.916 4.887 1.00 92.00 192 GLY A C 1
ATOM 1439 O O . GLY A 1 192 ? -1.773 -7.851 5.204 1.00 92.00 192 GLY A O 1
ATOM 1440 N N . VAL A 1 193 ? 0.411 -7.830 5.751 1.00 95.38 193 VAL A N 1
ATOM 1441 C CA . VAL A 1 193 ? 0.274 -7.599 7.184 1.00 95.38 193 VAL A CA 1
ATOM 1442 C C . VAL A 1 193 ? 1.016 -6.315 7.520 1.00 95.38 193 VAL A C 1
ATOM 1444 O O . VAL A 1 193 ? 2.153 -6.126 7.092 1.00 95.38 193 VAL A O 1
ATOM 1447 N N . SER A 1 194 ? 0.402 -5.439 8.305 1.00 96.00 194 SER A N 1
ATOM 1448 C CA . SER A 1 194 ? 1.071 -4.266 8.851 1.00 96.00 194 SER A CA 1
ATOM 1449 C C . SER A 1 194 ? 0.940 -4.179 10.360 1.00 96.00 194 SER A C 1
ATOM 1451 O O . SER A 1 194 ? -0.033 -4.631 10.962 1.00 96.00 194 SER A O 1
ATOM 1453 N N . PHE A 1 195 ? 1.963 -3.598 10.970 1.00 96.62 195 PHE A N 1
ATOM 1454 C CA . PHE A 1 195 ? 1.979 -3.238 12.376 1.00 96.62 195 PHE A CA 1
ATOM 1455 C C . PHE A 1 195 ? 2.118 -1.724 12.433 1.00 96.62 195 PHE A C 1
A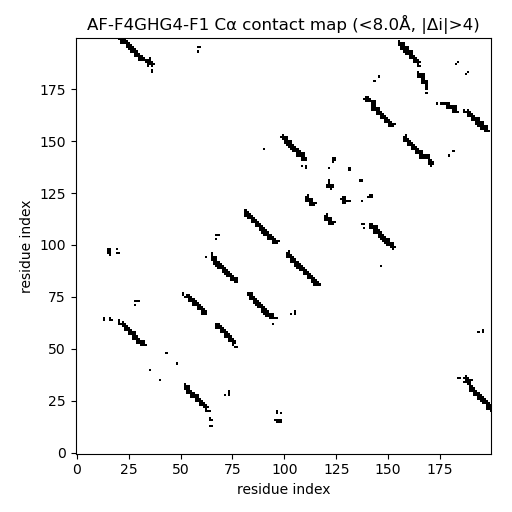TOM 1457 O O . PHE A 1 195 ? 3.125 -1.184 11.985 1.00 96.62 195 PHE A O 1
ATOM 1464 N N . LEU A 1 196 ? 1.101 -1.031 12.932 1.00 94.94 196 LEU A N 1
ATOM 1465 C CA . LEU A 1 196 ? 1.036 0.424 12.902 1.00 94.94 196 LEU A CA 1
ATOM 1466 C C . LEU A 1 196 ? 0.979 0.969 14.323 1.00 94.94 196 LEU A C 1
ATOM 1468 O O . LEU A 1 196 ? 0.199 0.505 15.150 1.00 94.94 196 LEU A O 1
ATOM 1472 N N . LEU A 1 197 ? 1.786 1.982 14.594 1.00 93.81 197 LEU A N 1
ATOM 1473 C CA . LEU A 1 197 ? 1.680 2.804 15.787 1.00 93.81 197 LEU A CA 1
ATOM 1474 C C . LEU A 1 197 ? 0.625 3.871 15.538 1.00 93.81 197 LEU A C 1
ATOM 1476 O O . LEU A 1 197 ? 0.695 4.597 14.547 1.00 93.81 197 LEU A O 1
ATOM 1480 N N . ASN A 1 198 ? -0.339 3.957 16.442 1.00 90.12 198 ASN A N 1
ATOM 1481 C CA . ASN A 1 198 ? -1.447 4.891 16.367 1.00 90.12 198 ASN A CA 1
ATOM 1482 C C . ASN A 1 198 ? -1.096 6.167 17.132 1.00 90.12 198 ASN A C 1
ATOM 1484 O O . ASN A 1 198 ? -0.827 6.131 18.332 1.00 90.12 198 ASN A O 1
ATOM 1488 N N . ILE A 1 199 ? -1.139 7.294 16.433 1.00 85.69 199 ILE A N 1
ATOM 1489 C CA . ILE A 1 199 ? -0.997 8.637 16.984 1.00 85.69 199 ILE A CA 1
ATOM 1490 C C . ILE A 1 199 ? -2.378 9.301 16.951 1.00 85.69 199 ILE A C 1
ATOM 1492 O O . ILE A 1 199 ? -3.086 9.257 15.937 1.00 85.69 199 ILE A O 1
ATOM 1496 N N . LEU A 1 200 ? -2.761 9.863 18.099 1.00 71.44 200 LEU A N 1
ATOM 1497 C CA . LEU A 1 200 ? -3.998 10.619 18.270 1.00 71.44 200 LEU A CA 1
ATOM 1498 C C . LEU A 1 200 ? -3.894 11.998 17.610 1.00 71.44 200 LEU A C 1
ATOM 1500 O O . LEU A 1 200 ? -2.840 12.650 17.785 1.00 71.44 200 LEU A O 1
#